Protein AF-A0A814DM89-F1 (afdb_monomer_lite)

InterPro domains:
  IPR007889 DNA binding HTH domain, Psq-type [PF05225] (49-88)
  IPR009057 Homedomain-like superfamily [SSF46689] (45-87)

Structure (mmCIF, N/CA/C/O backbone):
data_AF-A0A814DM89-F1
#
_entry.id   AF-A0A814DM89-F1
#
loop_
_atom_site.group_PDB
_atom_site.id
_atom_site.type_symbol
_atom_site.label_atom_id
_atom_site.label_alt_id
_atom_site.label_comp_id
_atom_site.label_asym_id
_atom_site.label_entity_id
_atom_site.label_seq_id
_atom_site.pdbx_PDB_ins_code
_atom_site.Cartn_x
_atom_site.Cartn_y
_atom_site.Cartn_z
_atom_site.occupancy
_atom_site.B_iso_or_equiv
_atom_site.auth_seq_id
_atom_site.auth_comp_id
_atom_site.auth_asym_id
_atom_site.auth_atom_id
_atom_sit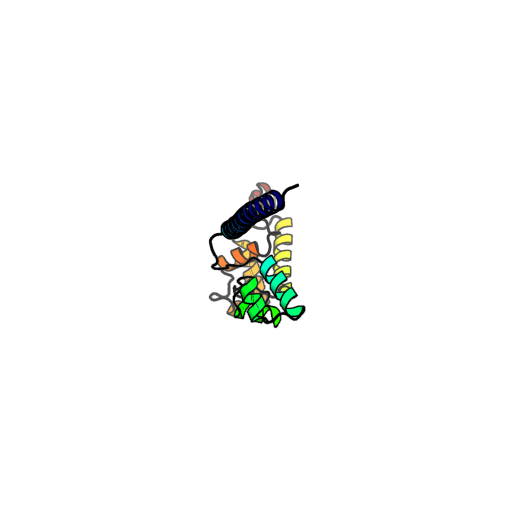e.pdbx_PDB_model_num
ATOM 1 N N . MET A 1 1 ? -19.292 15.366 67.259 1.00 57.03 1 MET A N 1
ATOM 2 C CA . MET A 1 1 ? -19.718 16.147 66.070 1.00 57.03 1 MET A CA 1
ATOM 3 C C . MET A 1 1 ? -21.213 15.943 65.834 1.00 57.03 1 MET A C 1
ATOM 5 O O . MET A 1 1 ? -21.669 14.811 65.929 1.00 57.03 1 MET A O 1
ATOM 9 N N . SER A 1 2 ? -21.979 17.007 65.566 1.00 72.31 2 SER A N 1
ATOM 10 C CA . SER A 1 2 ? -23.440 16.934 65.362 1.00 72.31 2 SER A CA 1
ATOM 11 C C . SER A 1 2 ? -23.810 16.157 64.088 1.00 72.31 2 SER A C 1
ATOM 13 O O . SER A 1 2 ? -23.185 16.354 63.044 1.00 72.31 2 SER A O 1
ATOM 15 N N . LYS A 1 3 ? -24.863 15.323 64.142 1.00 72.38 3 LYS A N 1
ATOM 16 C CA . LYS A 1 3 ? -25.411 14.584 62.979 1.00 72.38 3 LYS A CA 1
ATOM 17 C C . LYS A 1 3 ? -25.727 15.507 61.790 1.00 72.38 3 LYS A C 1
ATOM 19 O O . LYS A 1 3 ? -25.596 15.091 60.640 1.00 72.38 3 LYS A O 1
ATOM 24 N N . ALA A 1 4 ? -26.077 16.768 62.054 1.00 71.00 4 ALA A N 1
ATOM 25 C CA . ALA A 1 4 ? -26.328 17.773 61.023 1.00 71.00 4 ALA A CA 1
ATOM 26 C C . ALA A 1 4 ? -25.062 18.122 60.214 1.00 71.00 4 ALA A C 1
ATOM 28 O O . ALA A 1 4 ? -25.128 18.238 58.994 1.00 71.00 4 ALA A O 1
ATOM 29 N N . TYR A 1 5 ? -23.900 18.205 60.870 1.00 71.88 5 TYR A N 1
ATOM 30 C CA . TYR A 1 5 ? -22.618 18.540 60.237 1.00 71.88 5 TYR A CA 1
ATOM 31 C C . TYR A 1 5 ? -22.088 17.407 59.338 1.00 71.88 5 TYR A C 1
ATOM 33 O O . TYR A 1 5 ? -21.538 17.643 58.265 1.00 71.88 5 TYR A O 1
ATOM 41 N N . ALA A 1 6 ? -22.316 16.150 59.729 1.00 75.25 6 ALA A N 1
ATOM 42 C CA . ALA A 1 6 ? -21.987 14.997 58.888 1.00 75.25 6 ALA A CA 1
ATOM 43 C C . ALA A 1 6 ? -22.855 14.940 57.613 1.00 75.25 6 ALA A C 1
ATOM 45 O O . ALA A 1 6 ? -22.363 14.590 56.539 1.00 75.25 6 ALA A O 1
ATOM 46 N N . ARG A 1 7 ? -24.137 15.325 57.709 1.00 72.56 7 ARG A N 1
ATOM 47 C CA . ARG A 1 7 ? -25.068 15.367 56.569 1.00 72.56 7 ARG A CA 1
ATOM 48 C C . ARG A 1 7 ? -24.687 16.455 55.561 1.00 72.56 7 ARG A C 1
ATOM 50 O O . ARG A 1 7 ? -24.685 16.188 54.363 1.00 72.56 7 ARG A O 1
ATOM 57 N N . THR A 1 8 ? -24.316 17.647 56.028 1.00 74.12 8 THR A N 1
ATOM 58 C CA . THR A 1 8 ? -23.900 18.754 55.148 1.00 74.12 8 THR A CA 1
ATOM 59 C C . THR A 1 8 ? -22.579 18.468 54.434 1.00 74.12 8 THR A C 1
ATOM 61 O O . THR A 1 8 ? -22.450 18.790 53.253 1.00 74.12 8 THR A O 1
ATOM 64 N N . ASN A 1 9 ? -21.626 17.793 55.085 1.00 79.94 9 ASN A N 1
ATOM 65 C CA . ASN A 1 9 ? -20.383 17.365 54.434 1.00 79.94 9 ASN A CA 1
ATOM 66 C C . ASN A 1 9 ? -20.605 16.290 53.361 1.00 79.94 9 ASN A C 1
ATOM 68 O O . ASN A 1 9 ? -20.016 16.401 52.288 1.00 79.94 9 ASN A O 1
ATOM 72 N N . LYS A 1 10 ? -21.501 15.316 53.584 1.00 77.06 10 LYS A N 1
ATOM 73 C CA . LYS A 1 10 ? -21.874 14.334 52.547 1.00 77.06 10 LYS A CA 1
ATOM 74 C C . LYS A 1 10 ? -22.487 14.997 51.310 1.00 77.06 10 LYS A C 1
ATOM 76 O O . LYS A 1 10 ? -22.140 14.635 50.193 1.00 77.06 10 LYS A O 1
ATOM 81 N N . ILE A 1 11 ? -23.347 16.001 51.502 1.00 72.62 11 ILE A N 1
ATOM 82 C CA . ILE A 1 11 ? -23.956 16.760 50.394 1.00 72.62 11 ILE A CA 1
ATOM 83 C C . ILE A 1 11 ? -22.886 17.529 49.602 1.00 72.62 11 ILE A C 1
ATOM 85 O O . ILE A 1 11 ? -22.890 17.504 48.374 1.00 72.62 11 ILE A O 1
ATOM 89 N N . ARG A 1 12 ? -21.925 18.166 50.287 1.00 76.81 12 ARG A N 1
ATOM 90 C CA . ARG A 1 12 ? -20.799 18.861 49.634 1.00 76.81 12 ARG A CA 1
ATOM 91 C C . ARG A 1 12 ? -19.870 17.910 48.877 1.00 76.81 12 ARG A C 1
ATOM 93 O O . ARG A 1 12 ? -19.394 18.270 47.805 1.00 76.81 12 ARG A O 1
ATOM 100 N N . GLN A 1 13 ? -19.605 16.720 49.419 1.00 78.62 13 GLN A N 1
ATOM 101 C CA . GLN A 1 13 ? -18.804 15.690 48.748 1.00 78.62 13 GLN A CA 1
ATOM 102 C C . GLN A 1 13 ? -19.504 15.182 47.484 1.00 78.62 13 GLN A C 1
ATOM 104 O O . GLN A 1 13 ? -18.901 15.219 46.418 1.00 78.62 13 GLN A O 1
ATOM 109 N N . ALA A 1 14 ? -20.795 14.847 47.568 1.00 72.75 14 ALA A N 1
ATOM 110 C CA . ALA A 1 14 ? -21.586 14.428 46.410 1.00 72.75 14 ALA A CA 1
ATOM 111 C C . ALA A 1 14 ? -21.655 15.511 45.313 1.00 72.75 14 ALA A C 1
ATOM 113 O O . ALA A 1 14 ? -21.561 15.196 44.129 1.00 72.75 14 ALA A O 1
ATOM 114 N N . ALA A 1 15 ? -21.754 16.793 45.688 1.00 75.50 15 ALA A N 1
ATOM 115 C CA . ALA A 1 15 ? -21.712 17.905 44.735 1.00 75.50 15 ALA A CA 1
ATOM 116 C C . ALA A 1 15 ? -20.348 18.026 44.026 1.00 75.50 15 ALA A C 1
ATOM 118 O O . ALA A 1 15 ? -20.306 18.202 42.809 1.00 75.50 15 ALA A O 1
ATOM 119 N N . ARG A 1 16 ? -19.233 17.877 44.760 1.00 78.00 16 ARG A N 1
ATOM 120 C CA . ARG A 1 16 ? -17.875 17.863 44.181 1.00 78.00 16 ARG A CA 1
ATOM 121 C C . ARG A 1 16 ? -17.658 16.668 43.255 1.00 78.00 16 ARG A C 1
ATOM 123 O O . ARG A 1 16 ? -17.062 16.821 42.196 1.00 78.00 16 ARG A O 1
ATOM 130 N N . GLU A 1 17 ? -18.152 15.493 43.634 1.00 80.75 17 GLU A N 1
ATOM 131 C CA . GLU A 1 17 ? -18.097 14.292 42.797 1.00 80.75 17 GLU A CA 1
ATOM 132 C C . GLU A 1 17 ? -18.928 14.450 41.521 1.00 80.75 17 GLU A C 1
ATOM 134 O O . GLU A 1 17 ? -18.466 14.071 40.448 1.00 80.75 17 GLU A O 1
ATOM 139 N N . GLY A 1 18 ? -20.114 15.061 41.609 1.00 82.50 18 GLY A N 1
ATOM 140 C CA . GLY A 1 18 ? -20.938 15.387 40.444 1.00 82.50 18 GLY A CA 1
ATOM 141 C C . GLY A 1 18 ? -20.231 16.332 39.471 1.00 82.50 18 GLY A C 1
ATOM 142 O O . GLY A 1 18 ? -20.183 16.053 38.276 1.00 82.50 18 GLY A O 1
ATOM 143 N N . GLN A 1 19 ? -19.612 17.400 39.983 1.00 77.81 19 GLN A N 1
ATOM 144 C CA . GLN A 1 19 ? -18.816 18.334 39.176 1.00 77.81 19 GLN A CA 1
ATOM 145 C C . GLN A 1 19 ? -17.598 17.657 38.538 1.00 77.81 19 GLN A C 1
ATOM 147 O O . GLN A 1 19 ? -17.319 17.879 37.362 1.00 77.81 19 GLN A O 1
ATOM 152 N N . LYS A 1 20 ? -16.897 16.794 39.286 1.00 80.75 20 LYS A N 1
ATOM 153 C CA . LYS A 1 20 ? -15.751 16.037 38.770 1.00 80.75 20 LYS A CA 1
ATOM 154 C C . LYS A 1 20 ? -16.164 15.089 37.641 1.00 80.75 20 LYS A C 1
ATOM 156 O O . LYS A 1 20 ? -15.531 15.097 36.596 1.00 80.75 20 LYS A O 1
ATOM 161 N N . ARG A 1 21 ? -17.265 14.346 37.807 1.00 77.81 21 ARG A N 1
ATOM 162 C CA . ARG A 1 21 ? -17.806 13.458 36.761 1.00 77.81 21 ARG A CA 1
ATOM 163 C C . ARG A 1 21 ? -18.166 14.218 35.486 1.00 77.81 21 ARG A C 1
ATOM 165 O O . ARG A 1 21 ? -17.825 13.764 34.402 1.00 77.81 21 ARG A O 1
ATOM 172 N N . GLN A 1 22 ? -18.812 15.378 35.615 1.00 75.94 22 GLN A N 1
ATOM 173 C CA . GLN A 1 22 ? -19.147 16.227 34.467 1.00 75.94 22 GLN A CA 1
ATOM 174 C C . GLN A 1 22 ? -17.894 16.749 33.748 1.00 75.94 22 GLN A C 1
ATOM 176 O O . GLN A 1 22 ? -17.866 16.789 32.519 1.00 75.94 22 GLN A O 1
ATOM 181 N N . ALA A 1 23 ? -16.852 17.120 34.498 1.00 71.50 23 ALA A N 1
ATOM 182 C CA . ALA A 1 23 ? -15.576 17.542 33.929 1.00 71.50 23 ALA A CA 1
ATOM 183 C C . ALA A 1 23 ? -14.854 16.388 33.211 1.00 71.50 23 ALA A C 1
ATOM 185 O O . ALA A 1 23 ? -14.399 16.568 32.083 1.00 71.50 23 ALA A O 1
ATOM 186 N N . ASP A 1 24 ? -14.806 15.200 33.820 1.00 77.94 24 ASP A N 1
ATOM 187 C CA . ASP A 1 24 ? -14.195 14.003 33.229 1.00 77.94 24 ASP A CA 1
ATOM 188 C C . ASP A 1 24 ? -14.923 13.591 31.934 1.00 77.94 24 ASP A C 1
ATOM 190 O O . ASP A 1 24 ? -14.284 13.316 30.918 1.00 77.94 24 ASP A O 1
ATOM 194 N N . GLU A 1 25 ? -16.259 13.626 31.921 1.00 80.31 25 GLU A N 1
ATOM 195 C CA . GLU A 1 25 ? -17.069 13.341 30.731 1.00 80.31 25 GLU A CA 1
ATOM 196 C C . GLU A 1 25 ? -16.836 14.370 29.610 1.00 80.31 25 GLU A C 1
ATOM 198 O O . GLU A 1 25 ? -16.727 14.010 28.435 1.00 80.31 25 GLU A O 1
ATOM 203 N N . PHE A 1 26 ? -16.708 15.655 29.958 1.00 76.62 26 PHE A N 1
ATOM 204 C CA . PHE A 1 26 ? -16.368 16.708 29.002 1.00 76.62 26 PHE A CA 1
ATOM 205 C C . PHE A 1 26 ? -14.982 16.486 28.385 1.00 76.62 26 PHE A C 1
ATOM 207 O O . PHE A 1 26 ? -14.853 16.554 27.164 1.00 76.62 26 PHE A O 1
ATOM 214 N N . LEU A 1 27 ? -13.972 16.158 29.199 1.00 73.62 27 LEU A N 1
ATOM 215 C CA . LEU A 1 27 ? -12.610 15.870 28.736 1.00 73.62 27 LEU A CA 1
ATOM 216 C C . LEU A 1 27 ? -12.553 14.637 27.826 1.00 73.62 27 LEU A C 1
ATOM 218 O O . LEU A 1 27 ? -11.869 14.655 26.806 1.00 73.62 27 LEU A O 1
ATOM 222 N N . GLN A 1 28 ? -13.305 13.581 28.142 1.00 75.31 28 GLN A N 1
ATOM 223 C CA . GLN A 1 28 ? -13.396 12.399 27.278 1.00 75.31 28 GLN A CA 1
ATOM 224 C C . GLN A 1 28 ? -14.032 12.734 25.923 1.00 75.31 28 GLN A C 1
ATOM 226 O O . GLN A 1 28 ? -13.541 12.302 24.878 1.00 75.31 28 GLN A O 1
ATOM 231 N N . ARG A 1 29 ? -15.097 13.546 25.914 1.00 73.50 29 ARG A N 1
ATOM 232 C CA . ARG A 1 29 ? -15.756 13.993 24.676 1.00 73.50 29 ARG A CA 1
ATOM 233 C C . ARG A 1 29 ? -14.850 14.887 23.830 1.00 73.50 29 ARG A C 1
ATOM 235 O O . ARG A 1 29 ? -14.804 14.712 22.612 1.00 73.50 29 ARG A O 1
ATOM 242 N N . THR A 1 30 ? -14.129 15.830 24.439 1.00 70.69 30 THR A N 1
ATOM 243 C CA . THR A 1 30 ? -13.206 16.719 23.713 1.00 70.69 30 THR A CA 1
ATOM 244 C C . THR A 1 30 ? -11.998 15.961 23.175 1.00 70.69 30 THR A C 1
ATOM 246 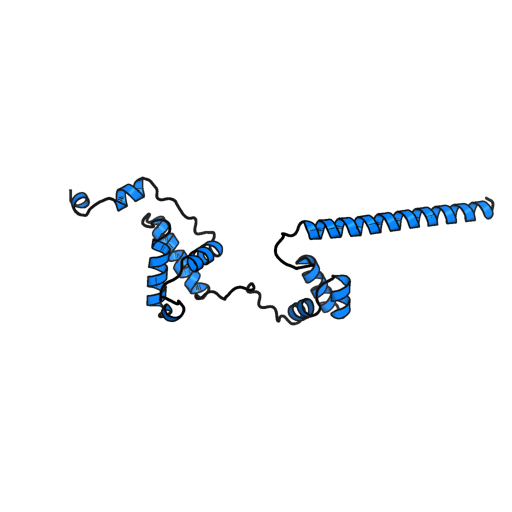O O . THR A 1 30 ? -11.654 16.155 22.009 1.00 70.69 30 THR A O 1
ATOM 249 N N . ALA A 1 31 ? -11.424 15.040 23.954 1.00 73.38 31 ALA A N 1
ATOM 250 C CA . ALA A 1 31 ? -10.335 14.171 23.514 1.00 73.38 31 ALA A CA 1
ATOM 251 C C . ALA A 1 31 ? -10.759 13.273 22.342 1.00 73.38 31 ALA A C 1
ATOM 253 O O . ALA A 1 31 ? -10.047 13.194 21.343 1.00 73.38 31 ALA A O 1
ATOM 254 N N . LYS A 1 32 ? -11.953 12.662 22.400 1.00 65.44 32 LYS A N 1
ATOM 255 C CA . LYS A 1 32 ? -12.494 11.853 21.292 1.00 65.44 32 LYS A CA 1
ATOM 256 C C . LYS A 1 32 ? -12.714 12.692 20.031 1.00 65.44 32 LYS A C 1
ATOM 258 O O . LYS A 1 32 ? -12.365 12.258 18.937 1.00 65.44 32 LYS A O 1
ATOM 263 N N . LYS A 1 33 ? -13.237 13.915 20.177 1.00 62.44 33 LYS A N 1
ATOM 264 C CA . LYS A 1 33 ? -13.439 14.848 19.057 1.00 62.44 33 LYS A CA 1
ATOM 265 C C . LYS A 1 33 ? -12.116 15.292 18.423 1.00 62.44 33 LYS A C 1
ATOM 267 O O . LYS A 1 33 ? -12.035 15.359 17.203 1.00 62.44 33 LYS A O 1
ATOM 272 N N . GLN A 1 34 ? -11.088 15.564 19.228 1.00 62.41 34 GLN A N 1
ATOM 273 C CA . GLN A 1 34 ? -9.743 15.861 18.726 1.00 62.41 34 GLN A CA 1
ATOM 274 C C . GLN A 1 34 ? -9.101 14.647 18.046 1.00 62.41 34 GLN A C 1
ATOM 276 O O . GLN A 1 34 ? -8.524 14.813 16.977 1.00 62.41 34 GLN A O 1
ATOM 281 N N . LYS A 1 35 ? -9.256 13.432 18.603 1.00 64.25 35 LYS A N 1
ATOM 282 C CA . LYS A 1 35 ? -8.784 12.187 17.968 1.00 64.25 35 LYS A CA 1
ATOM 283 C C . LYS A 1 35 ? -9.379 12.056 16.563 1.00 64.25 35 LYS A C 1
ATOM 285 O O . LYS A 1 35 ? -8.625 11.878 15.622 1.00 64.25 35 LYS A O 1
ATOM 290 N N . LEU A 1 36 ? -10.694 12.241 16.410 1.00 60.16 36 LEU A N 1
ATOM 291 C CA . LEU A 1 36 ? -11.386 12.152 15.115 1.00 60.16 36 LEU A CA 1
ATOM 292 C C . LEU A 1 36 ? -10.994 13.261 14.123 1.00 60.16 36 LEU A C 1
ATOM 294 O O . LEU A 1 36 ? -10.887 12.994 12.934 1.00 60.16 36 LEU A O 1
ATOM 298 N N . ALA A 1 37 ? -10.759 14.490 14.588 1.00 59.53 37 ALA A N 1
ATOM 299 C CA . ALA A 1 37 ? -10.395 15.614 13.718 1.00 59.53 37 ALA A CA 1
ATOM 300 C C . ALA A 1 37 ? -8.967 15.523 13.149 1.00 59.53 37 ALA A C 1
ATOM 302 O O . ALA A 1 37 ? -8.681 16.130 12.121 1.00 59.53 37 ALA A O 1
ATOM 303 N N . ASN A 1 38 ? -8.077 14.781 13.815 1.00 58.16 38 ASN A N 1
ATOM 304 C CA . ASN A 1 38 ? -6.682 14.627 13.403 1.00 58.16 38 ASN A CA 1
ATOM 305 C C . ASN A 1 38 ? -6.471 13.516 12.356 1.00 58.16 38 ASN A C 1
ATOM 307 O O . ASN A 1 38 ? -5.378 13.420 11.802 1.00 58.16 38 ASN A O 1
ATOM 311 N N . PHE A 1 39 ? -7.483 12.687 12.069 1.00 55.69 39 PHE A N 1
ATOM 312 C CA . PHE A 1 39 ? -7.428 11.710 10.979 1.00 55.69 39 PHE A CA 1
ATOM 313 C C . PHE A 1 39 ? -7.979 12.339 9.691 1.00 55.69 39 PHE A C 1
ATOM 315 O O . PHE A 1 39 ? -9.073 12.893 9.665 1.00 55.69 39 PHE A O 1
ATOM 322 N N . ASN A 1 40 ? -7.147 12.311 8.649 1.00 44.47 40 ASN A N 1
ATOM 323 C CA . ASN A 1 40 ? -7.250 13.104 7.429 1.00 44.47 40 ASN A CA 1
ATOM 324 C C . ASN A 1 40 ? -8.624 13.112 6.740 1.00 44.47 40 ASN A C 1
ATOM 326 O O . ASN A 1 40 ? -9.283 12.094 6.547 1.00 44.47 40 ASN A O 1
ATOM 330 N N . VAL A 1 41 ? -8.956 14.318 6.278 1.00 46.94 41 VAL A N 1
ATOM 331 C CA . VAL A 1 41 ? -10.025 14.701 5.357 1.00 46.94 41 VAL A CA 1
ATOM 332 C C . VAL A 1 41 ? -9.977 13.828 4.096 1.00 46.94 41 VAL A C 1
ATOM 334 O O . VAL A 1 41 ? -9.146 14.048 3.221 1.00 46.94 41 VAL A O 1
ATOM 337 N N . GLY A 1 42 ? -10.860 12.835 3.999 1.00 45.62 42 GLY A N 1
ATOM 338 C CA . GLY A 1 42 ? -10.992 12.015 2.792 1.00 45.62 42 GLY A CA 1
ATOM 339 C C . GLY A 1 42 ? -12.026 10.906 2.921 1.00 45.62 42 GLY A C 1
ATOM 340 O O . GLY A 1 42 ? -12.913 10.805 2.079 1.00 45.62 42 GLY A O 1
ATOM 341 N N . ASP A 1 43 ? -11.992 10.157 4.021 1.00 52.47 43 ASP A N 1
ATOM 342 C CA . ASP A 1 43 ? -12.842 8.982 4.178 1.00 52.47 43 ASP A CA 1
ATOM 343 C C . ASP A 1 43 ? -13.833 9.165 5.330 1.00 52.47 43 ASP A C 1
ATOM 345 O O . ASP A 1 43 ? -13.488 9.597 6.427 1.00 52.47 43 ASP A O 1
ATOM 349 N N . ASN A 1 44 ? -15.097 8.828 5.078 1.00 58.00 44 ASN A N 1
ATOM 350 C CA . ASN A 1 44 ? -16.206 8.842 6.036 1.00 58.00 44 ASN A CA 1
ATOM 351 C C . ASN A 1 44 ? -16.070 7.707 7.077 1.00 58.00 44 ASN A C 1
ATOM 353 O O . ASN A 1 44 ? -16.998 6.933 7.307 1.00 58.00 44 ASN A O 1
ATOM 357 N N . VAL A 1 45 ? -14.881 7.548 7.655 1.00 62.84 45 VAL A N 1
ATOM 358 C CA . VAL A 1 45 ? -14.530 6.488 8.599 1.00 62.84 45 VAL A CA 1
ATOM 359 C C . VAL A 1 45 ? -14.536 7.095 9.999 1.00 62.84 45 VAL A C 1
ATOM 361 O O . VAL A 1 45 ? -13.703 7.920 10.353 1.00 62.84 45 VAL A O 1
ATOM 364 N N . GLN A 1 46 ? -15.534 6.709 10.796 1.00 72.38 46 GLN A N 1
ATOM 365 C CA . GLN A 1 46 ? -15.809 7.269 12.130 1.00 72.38 46 GLN A CA 1
ATOM 366 C C . GLN A 1 46 ? -15.072 6.538 13.270 1.00 72.38 46 GLN A C 1
ATOM 368 O O . GLN A 1 46 ? -15.389 6.751 14.443 1.00 72.38 46 GLN A O 1
ATOM 373 N N . TYR A 1 47 ? -14.138 5.644 12.941 1.00 79.69 47 TYR A N 1
ATOM 374 C CA . TYR A 1 47 ? -13.446 4.768 13.885 1.00 79.69 47 TYR A CA 1
ATOM 375 C C . TYR A 1 47 ? -11.968 4.627 13.510 1.00 79.69 47 TYR A C 1
ATOM 377 O O . TYR A 1 47 ? -11.604 4.685 12.338 1.00 79.69 47 TYR A O 1
ATOM 385 N N . THR A 1 48 ? -11.099 4.445 14.502 1.00 81.56 48 THR A N 1
ATOM 386 C CA . THR A 1 48 ? -9.668 4.215 14.255 1.00 81.56 48 THR A CA 1
ATOM 387 C C . THR A 1 48 ? -9.357 2.728 14.074 1.00 81.56 48 THR A C 1
ATOM 389 O O . THR A 1 48 ? -10.146 1.868 14.466 1.00 81.56 48 THR A O 1
ATOM 392 N N . ALA A 1 49 ? -8.194 2.407 13.4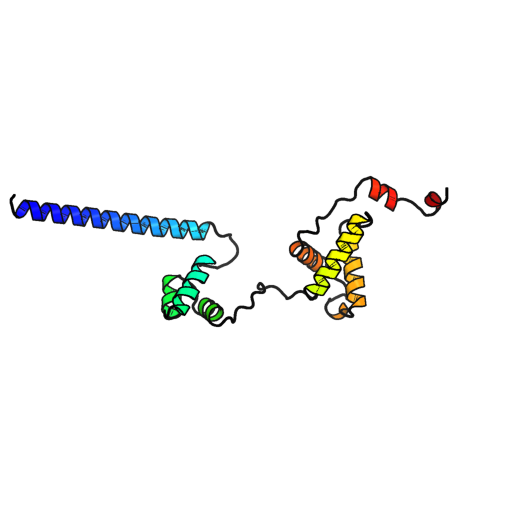94 1.00 82.38 49 ALA A N 1
ATOM 393 C CA . ALA A 1 49 ? -7.734 1.019 13.374 1.00 82.38 49 ALA A CA 1
ATOM 394 C C . ALA A 1 49 ? -7.622 0.329 14.749 1.00 82.38 49 ALA A C 1
ATOM 396 O O . ALA A 1 49 ? -7.977 -0.838 14.886 1.00 82.38 49 ALA A O 1
ATOM 397 N N . GLU A 1 50 ? -7.210 1.080 15.776 1.00 85.25 50 GLU A N 1
ATOM 398 C CA . GLU A 1 50 ? -7.171 0.615 17.167 1.00 85.25 50 GLU A CA 1
ATOM 399 C C . GLU A 1 50 ? -8.570 0.282 17.700 1.00 85.25 50 GLU A C 1
ATOM 401 O O . GLU A 1 50 ? -8.759 -0.753 18.337 1.00 85.25 50 GLU A O 1
ATOM 406 N N . ASP A 1 51 ? -9.560 1.145 17.435 1.00 86.12 51 ASP A N 1
ATOM 407 C CA . ASP A 1 51 ? -10.946 0.923 17.871 1.00 86.12 51 ASP A CA 1
ATOM 408 C C . ASP A 1 51 ? -11.507 -0.351 17.222 1.00 86.12 51 ASP A C 1
ATOM 410 O O . ASP A 1 51 ? -12.166 -1.152 17.882 1.00 86.12 51 ASP A O 1
ATOM 414 N N . LEU A 1 52 ? -11.181 -0.580 15.947 1.00 87.56 52 LEU A N 1
ATOM 415 C CA . LEU A 1 52 ? -11.565 -1.784 15.219 1.00 87.56 52 LEU A CA 1
ATOM 416 C C . LEU A 1 52 ? -10.900 -3.048 15.774 1.00 87.56 52 LEU A C 1
ATOM 418 O O . LEU A 1 52 ? -11.580 -4.051 15.991 1.00 87.56 52 LEU A O 1
ATOM 422 N N . GLU A 1 53 ? -9.601 -3.009 16.060 1.00 89.31 53 GLU A N 1
ATOM 423 C CA . GLU A 1 53 ? -8.895 -4.143 16.661 1.00 89.31 53 GLU A CA 1
ATOM 424 C C . GLU A 1 53 ? -9.456 -4.487 18.051 1.00 89.31 53 GLU A C 1
ATOM 426 O O . GLU A 1 53 ? -9.668 -5.660 18.376 1.00 89.31 53 GLU A O 1
ATOM 431 N N . ASN A 1 54 ? -9.756 -3.467 18.858 1.00 90.38 54 ASN A N 1
ATOM 432 C CA . ASN A 1 54 ? -10.359 -3.632 20.177 1.00 90.38 54 ASN A CA 1
ATOM 433 C C . ASN A 1 54 ? -11.771 -4.225 20.088 1.00 90.38 54 ASN A C 1
ATOM 435 O O . ASN A 1 54 ? -12.073 -5.172 20.819 1.00 90.38 54 ASN A O 1
ATOM 439 N N . ALA A 1 55 ? -12.600 -3.744 19.159 1.00 91.12 55 ALA A N 1
ATOM 440 C CA . ALA A 1 55 ? -13.944 -4.270 18.935 1.00 91.12 55 ALA A CA 1
ATOM 441 C C . ALA A 1 55 ? -13.918 -5.741 18.487 1.00 91.12 55 ALA A C 1
ATOM 443 O O . ALA A 1 55 ? -14.685 -6.564 18.990 1.00 91.12 55 ALA A O 1
ATOM 444 N N . VAL A 1 56 ? -12.999 -6.114 17.588 1.00 91.50 56 VAL A N 1
ATOM 445 C CA . VAL A 1 56 ? -12.824 -7.510 17.149 1.00 91.50 56 VAL A CA 1
ATOM 446 C C . VAL A 1 56 ? -12.382 -8.398 18.315 1.00 91.50 56 VAL A C 1
ATOM 448 O O . VAL A 1 56 ? -12.934 -9.485 18.499 1.00 91.50 56 VAL A O 1
ATOM 451 N N . LYS A 1 57 ? -11.432 -7.943 19.144 1.00 93.00 57 LYS A N 1
ATOM 452 C CA . LYS A 1 57 ? -11.011 -8.666 20.359 1.00 93.00 57 LYS A CA 1
ATOM 453 C C . LYS A 1 57 ? -12.171 -8.845 21.336 1.00 93.00 57 LYS A C 1
ATOM 455 O O . LYS A 1 57 ? -12.348 -9.935 21.873 1.00 93.00 57 LYS A O 1
ATOM 460 N N . ALA A 1 58 ? -12.980 -7.810 21.541 1.00 91.81 58 ALA A N 1
ATOM 461 C CA . ALA A 1 58 ? -14.145 -7.854 22.417 1.00 91.81 58 ALA A CA 1
ATOM 462 C C . ALA A 1 58 ? -15.158 -8.918 21.963 1.00 91.81 58 ALA A C 1
ATOM 464 O O . ALA A 1 58 ? -15.595 -9.735 22.775 1.00 91.81 58 ALA A O 1
ATOM 465 N N . VAL A 1 59 ? -15.465 -8.971 20.663 1.00 92.94 59 VAL A N 1
ATOM 466 C CA . VAL A 1 59 ? -16.346 -10.001 20.088 1.00 92.94 59 VAL A CA 1
ATOM 467 C C . VAL A 1 59 ? -15.749 -11.400 20.245 1.00 92.94 59 VAL A C 1
ATOM 469 O O . VAL A 1 59 ? -16.448 -12.317 20.670 1.00 92.94 59 VAL A O 1
ATOM 472 N N . LYS A 1 60 ? -14.446 -11.569 19.979 1.00 89.50 60 LYS A N 1
ATOM 473 C CA . LYS A 1 60 ? -13.747 -12.853 20.182 1.00 89.50 60 LYS A CA 1
ATOM 474 C C . LYS A 1 60 ? -13.765 -13.310 21.648 1.00 89.50 60 LYS A C 1
ATOM 476 O O . LYS A 1 60 ? -13.814 -14.508 21.906 1.00 89.50 60 LYS A O 1
ATOM 481 N N . ASN A 1 61 ? -13.801 -12.373 22.594 1.00 91.25 61 ASN A N 1
ATOM 482 C CA . ASN A 1 61 ? -13.933 -12.640 24.030 1.00 91.25 61 ASN A CA 1
ATOM 483 C C . ASN A 1 61 ? -15.382 -12.923 24.483 1.00 91.25 61 ASN A C 1
ATOM 485 O O . ASN A 1 61 ? -15.608 -13.145 25.672 1.00 91.25 61 ASN A O 1
ATOM 489 N N . GLY A 1 62 ? -16.356 -12.928 23.566 1.00 89.44 62 GLY A N 1
ATOM 490 C CA . GLY A 1 62 ? -17.743 -13.325 23.830 1.00 89.44 62 GLY A CA 1
ATOM 491 C C . GLY A 1 62 ? -18.771 -12.190 23.846 1.00 89.44 62 GLY A C 1
ATOM 492 O O . GLY A 1 62 ? -19.938 -12.456 24.129 1.00 89.44 62 GLY A O 1
ATOM 493 N N . LEU A 1 63 ? -18.389 -10.943 23.538 1.00 91.44 63 LEU A N 1
ATOM 494 C CA . LEU A 1 63 ? -19.366 -9.862 23.345 1.00 91.44 63 LEU A CA 1
ATOM 495 C C . LEU A 1 63 ? -20.157 -10.047 22.048 1.00 91.44 63 LEU A C 1
ATOM 497 O O . LEU A 1 63 ? -19.643 -10.496 21.023 1.00 91.44 63 LEU A O 1
ATOM 501 N N . LEU A 1 64 ? -21.423 -9.634 22.070 1.00 91.56 64 LEU A N 1
ATOM 502 C CA . LEU A 1 64 ? -22.251 -9.626 20.871 1.00 91.56 64 LEU A CA 1
ATOM 503 C C . LEU A 1 64 ? -21.738 -8.562 19.891 1.00 91.56 64 LEU A C 1
ATOM 505 O O . LEU A 1 64 ? -21.498 -7.418 20.272 1.00 91.56 64 LEU A O 1
ATOM 509 N N . ILE A 1 65 ? -21.681 -8.895 18.597 1.00 90.44 65 ILE A N 1
ATOM 510 C CA . ILE A 1 65 ? -21.248 -7.967 17.529 1.00 90.44 65 ILE A CA 1
ATOM 511 C C . ILE A 1 65 ? -22.043 -6.649 17.570 1.00 90.44 65 ILE A C 1
ATOM 513 O O . ILE A 1 65 ? -21.489 -5.572 17.371 1.00 90.44 65 ILE A O 1
ATOM 517 N N . ARG A 1 66 ? -23.349 -6.704 17.876 1.00 90.62 66 ARG A N 1
ATOM 518 C CA . ARG A 1 66 ? -24.190 -5.498 18.005 1.00 90.62 66 ARG A CA 1
ATOM 519 C C . ARG A 1 66 ? -23.807 -4.618 19.194 1.00 90.62 66 ARG A C 1
ATOM 521 O O . ARG A 1 66 ? -23.993 -3.407 19.116 1.00 90.62 66 ARG A O 1
ATOM 528 N N . GLU A 1 67 ? -23.341 -5.209 20.288 1.00 90.50 67 GLU A N 1
ATOM 529 C CA . GLU A 1 67 ? -22.918 -4.460 21.472 1.00 90.50 67 GLU A CA 1
ATOM 530 C C . GLU A 1 67 ? -21.564 -3.802 21.225 1.00 90.50 67 GLU A C 1
ATOM 532 O O . GLU A 1 67 ? -21.453 -2.593 21.412 1.00 90.50 67 GLU A O 1
ATOM 537 N N . ALA A 1 68 ? -20.604 -4.551 20.676 1.00 90.75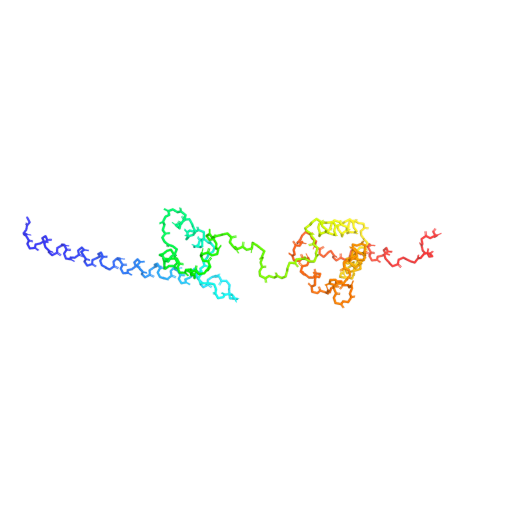 68 ALA A N 1
ATOM 538 C CA . ALA A 1 68 ? -19.293 -4.035 20.278 1.00 90.75 68 ALA A CA 1
ATOM 539 C C . ALA A 1 68 ? -19.394 -2.913 19.219 1.00 90.75 68 ALA A C 1
ATOM 541 O O . ALA A 1 68 ? -18.766 -1.864 19.324 1.00 90.75 68 ALA A O 1
ATOM 542 N N . SER A 1 69 ? -20.282 -3.070 18.233 1.00 89.19 69 SER A N 1
ATOM 543 C CA . SER A 1 69 ? -20.577 -2.030 17.235 1.00 89.19 69 SER A CA 1
ATOM 544 C C . SER A 1 69 ? -21.054 -0.716 17.874 1.00 89.19 69 SER A C 1
ATOM 546 O O . SER A 1 69 ? -20.664 0.367 17.436 1.00 89.19 69 SER A O 1
ATOM 548 N N . ARG A 1 70 ? -21.868 -0.791 18.937 1.00 86.38 70 ARG A N 1
ATOM 549 C CA . ARG A 1 70 ? -22.377 0.389 19.653 1.00 86.38 70 ARG A CA 1
ATOM 550 C C . ARG A 1 70 ? -21.343 1.009 20.586 1.00 86.38 70 ARG A C 1
ATOM 552 O O . ARG A 1 70 ? -21.313 2.234 20.678 1.00 86.38 70 ARG A O 1
ATOM 559 N N . SER A 1 71 ? -20.538 0.204 21.283 1.00 85.44 71 SER A N 1
ATOM 560 C CA . SER A 1 71 ? -19.504 0.716 22.194 1.00 85.44 71 SER A CA 1
ATOM 561 C C . SER A 1 71 ? -18.426 1.478 21.437 1.00 85.44 71 SER A C 1
ATOM 563 O O . SER A 1 71 ? -18.077 2.596 21.821 1.00 85.44 71 SER A O 1
ATOM 565 N N . ASP A 1 72 ? -17.974 0.908 20.321 1.00 84.12 72 ASP A N 1
ATOM 566 C CA . ASP A 1 72 ? -16.820 1.412 19.577 1.00 84.12 72 ASP A CA 1
ATOM 567 C C . ASP A 1 72 ? -17.221 2.278 18.371 1.00 84.12 72 ASP A C 1
ATOM 569 O O . ASP A 1 72 ? -16.366 2.838 17.691 1.00 84.12 72 ASP A O 1
ATOM 573 N N . ASN A 1 73 ? -18.530 2.471 18.145 1.00 84.25 73 ASN A N 1
ATOM 574 C CA . ASN A 1 73 ? -19.097 3.266 17.048 1.00 84.25 73 ASN A CA 1
ATOM 575 C C . ASN A 1 73 ? -18.627 2.798 15.656 1.00 84.25 73 ASN A C 1
ATOM 577 O O . ASN A 1 73 ? -18.329 3.598 14.768 1.00 84.25 73 ASN A O 1
ATOM 581 N N . ILE A 1 74 ? -18.570 1.480 15.474 1.00 87.06 74 ILE A N 1
ATOM 582 C CA . ILE A 1 74 ? -18.166 0.830 14.225 1.00 87.06 74 ILE A CA 1
ATOM 583 C C . ILE A 1 74 ? -19.420 0.280 13.553 1.00 87.06 74 ILE A C 1
ATOM 585 O O . ILE A 1 74 ? -20.214 -0.382 14.229 1.00 87.06 74 ILE A O 1
ATOM 589 N N . PRO A 1 75 ? -19.639 0.507 12.246 1.00 89.06 75 PRO A N 1
ATOM 590 C CA . PRO A 1 75 ? -20.762 -0.088 11.538 1.00 89.06 75 PRO A CA 1
ATOM 591 C C . PRO A 1 75 ? -20.800 -1.605 11.722 1.00 89.06 75 PRO A C 1
ATOM 593 O O . PRO A 1 75 ? -19.780 -2.290 11.641 1.00 89.06 75 PRO A O 1
ATOM 596 N N . TYR A 1 76 ? -21.999 -2.135 11.953 1.00 88.75 76 TYR A N 1
ATOM 597 C CA . TYR A 1 76 ? -22.192 -3.562 12.201 1.00 88.75 76 TYR A CA 1
ATOM 598 C C . TYR A 1 76 ? -21.628 -4.436 11.074 1.00 88.75 76 TYR A C 1
ATOM 600 O O . TYR A 1 76 ? -20.980 -5.436 11.361 1.00 88.75 76 TYR A O 1
ATOM 608 N N . SER A 1 77 ? -21.854 -4.049 9.812 1.00 86.12 77 SER A N 1
ATOM 609 C CA . SER A 1 77 ? -21.351 -4.769 8.636 1.00 86.12 77 SER A CA 1
ATOM 610 C C . SER A 1 77 ? -19.830 -4.853 8.644 1.00 86.12 77 SER A C 1
ATOM 612 O O . SER A 1 77 ? -19.290 -5.945 8.578 1.00 86.12 77 SER A O 1
ATOM 614 N N . THR A 1 78 ? -19.153 -3.723 8.856 1.00 87.00 78 THR A N 1
ATOM 615 C CA . THR A 1 78 ? -17.694 -3.654 8.956 1.00 87.00 78 THR A CA 1
ATOM 616 C C . THR A 1 78 ? -17.168 -4.579 10.048 1.00 87.00 78 THR A C 1
ATOM 618 O O . THR A 1 78 ? -16.301 -5.408 9.792 1.00 87.00 78 THR A O 1
ATOM 621 N N . LEU A 1 79 ? -17.706 -4.482 11.268 1.00 90.06 79 LEU A N 1
ATOM 622 C CA . LEU A 1 79 ? -17.254 -5.336 12.366 1.00 90.06 79 LEU A CA 1
ATOM 623 C C . LEU A 1 79 ? -17.516 -6.819 12.068 1.00 90.06 79 LEU A C 1
ATOM 625 O O . LEU A 1 79 ? -16.664 -7.659 12.340 1.00 90.06 79 LEU A O 1
ATOM 629 N N . ASN A 1 80 ? -18.668 -7.142 11.482 1.00 90.81 80 ASN A N 1
ATOM 630 C CA . ASN A 1 80 ? -19.013 -8.499 11.076 1.00 90.81 80 ASN A CA 1
ATOM 631 C C . ASN A 1 80 ? -18.062 -9.042 9.999 1.00 90.81 80 ASN A C 1
ATOM 633 O O . ASN A 1 80 ? -17.657 -10.198 10.082 1.00 90.81 80 ASN A O 1
ATOM 637 N N . ASP A 1 81 ? -17.676 -8.227 9.021 1.00 87.81 81 ASP A N 1
ATOM 638 C CA . ASP A 1 81 ? -16.741 -8.629 7.970 1.00 87.81 81 ASP A CA 1
ATOM 639 C C . ASP A 1 81 ? -15.355 -8.918 8.556 1.00 87.81 81 ASP A C 1
ATOM 641 O O . ASP A 1 81 ? -14.760 -9.947 8.245 1.00 87.81 81 ASP A O 1
ATOM 645 N N . HIS A 1 82 ? -14.876 -8.074 9.476 1.00 87.94 82 HIS A N 1
ATOM 646 C CA . HIS A 1 82 ? -13.604 -8.286 10.177 1.00 87.94 82 HIS A CA 1
ATOM 647 C C . HIS A 1 82 ? -13.624 -9.489 11.132 1.00 87.94 82 HIS A C 1
ATOM 649 O O . HIS A 1 82 ? -12.612 -10.171 11.273 1.00 87.94 82 HIS A O 1
ATOM 655 N N . VAL A 1 83 ? -14.754 -9.767 11.787 1.00 89.06 83 VAL A N 1
ATOM 656 C CA . VAL A 1 83 ? -14.910 -10.934 12.674 1.00 89.06 83 VAL A CA 1
ATOM 657 C C . VAL A 1 83 ? -14.952 -12.238 11.878 1.00 89.06 83 VAL A C 1
ATOM 659 O O . VAL A 1 83 ? -14.372 -13.225 12.321 1.00 89.06 83 VAL A O 1
ATOM 662 N N . ASN A 1 84 ? -15.604 -12.238 10.713 1.00 86.81 84 ASN A N 1
ATOM 663 C CA . ASN A 1 84 ? -15.713 -13.410 9.839 1.00 86.81 84 ASN A CA 1
ATOM 664 C C . ASN A 1 84 ? -14.549 -13.539 8.842 1.00 86.81 84 ASN A C 1
ATOM 666 O O . ASN A 1 84 ? -14.621 -14.378 7.952 1.00 86.81 84 ASN A O 1
ATOM 670 N N . GLU A 1 85 ? -13.512 -12.703 8.958 1.00 80.44 85 GLU A N 1
ATOM 671 C CA . GLU A 1 85 ? -12.343 -12.694 8.062 1.00 80.44 85 GLU A CA 1
ATOM 672 C C . GLU A 1 85 ? -12.700 -12.475 6.574 1.00 80.44 85 GLU A C 1
ATOM 674 O O . GLU A 1 85 ? -11.909 -12.757 5.680 1.00 80.44 85 GLU A O 1
ATOM 679 N N . ASN A 1 86 ? -13.867 -11.882 6.298 1.00 75.25 86 ASN A N 1
ATOM 680 C CA . ASN A 1 86 ? -14.333 -11.543 4.947 1.00 75.25 86 ASN A CA 1
ATOM 681 C C . ASN A 1 86 ? -13.659 -10.285 4.378 1.00 75.25 86 ASN A C 1
ATOM 683 O O . ASN A 1 86 ? -13.998 -9.826 3.287 1.00 75.25 86 ASN A O 1
ATOM 687 N N . VAL A 1 87 ? -12.727 -9.694 5.121 1.00 69.38 87 VAL A N 1
ATOM 688 C CA . VAL A 1 87 ? -11.992 -8.518 4.675 1.00 69.38 87 VAL A CA 1
ATOM 689 C C . VAL A 1 87 ? -10.835 -8.986 3.818 1.00 69.38 87 VAL A C 1
ATOM 691 O O . VAL A 1 87 ? -9.830 -9.487 4.317 1.00 69.38 87 VAL A O 1
ATOM 694 N N . THR A 1 88 ? -10.961 -8.787 2.510 1.00 59.66 88 THR A N 1
ATOM 695 C CA . THR A 1 88 ? -9.805 -8.850 1.625 1.00 59.66 88 THR A CA 1
ATOM 696 C C . THR A 1 88 ? -8.861 -7.727 2.044 1.00 59.66 88 THR A C 1
ATOM 698 O O . THR A 1 88 ? -9.177 -6.553 1.884 1.00 59.66 88 THR A O 1
ATOM 701 N N . SER A 1 89 ? -7.711 -8.084 2.612 1.00 56.50 89 SER A N 1
ATOM 702 C CA . SER A 1 89 ? -6.651 -7.176 3.079 1.00 56.50 89 SER A CA 1
ATOM 703 C C . SER A 1 89 ? -6.026 -6.313 1.974 1.00 56.50 89 SER A C 1
ATOM 705 O O . SER A 1 89 ? -5.187 -5.457 2.244 1.00 56.50 89 SER A O 1
ATOM 707 N N . PHE A 1 90 ? -6.443 -6.513 0.728 1.00 51.88 90 PHE A N 1
ATOM 708 C CA . PHE A 1 90 ? -6.069 -5.689 -0.403 1.00 51.88 90 PHE A CA 1
ATOM 709 C C . PHE A 1 90 ? -6.963 -4.450 -0.404 1.00 51.88 90 PHE A C 1
ATOM 711 O O . PHE A 1 90 ? -8.187 -4.572 -0.414 1.00 51.88 90 PHE A O 1
ATOM 718 N N . GLY A 1 91 ? -6.353 -3.261 -0.341 1.00 58.09 91 GLY A N 1
ATOM 719 C CA . GLY A 1 91 ? -7.072 -1.984 -0.370 1.00 58.09 91 GLY A CA 1
ATOM 720 C C . GLY A 1 91 ? -8.113 -1.929 -1.495 1.00 58.09 91 GLY A C 1
ATOM 721 O O . GLY A 1 91 ? -8.016 -2.675 -2.464 1.00 58.09 91 GLY A O 1
ATOM 722 N N . SER A 1 92 ? -9.099 -1.030 -1.398 1.00 56.47 92 SER A N 1
ATOM 723 C CA . SER A 1 92 ? -10.270 -0.975 -2.303 1.00 56.47 92 SER A CA 1
ATOM 724 C C . SER A 1 92 ? -9.965 -0.692 -3.789 1.00 56.47 92 SER A C 1
ATOM 726 O O . SER A 1 92 ? -10.877 -0.474 -4.588 1.00 56.47 92 SER A O 1
ATOM 728 N N . GLY A 1 93 ? -8.688 -0.686 -4.171 1.00 61.66 93 GLY A N 1
ATOM 729 C CA . GLY A 1 93 ? -8.217 -0.553 -5.536 1.00 61.66 93 GLY A CA 1
ATOM 730 C C . GLY A 1 93 ? -8.258 -1.866 -6.316 1.00 61.66 93 GLY A C 1
ATOM 731 O O . GLY A 1 93 ? -8.456 -2.960 -5.790 1.00 61.66 93 GLY A O 1
ATOM 732 N N . ARG A 1 94 ? -8.050 -1.743 -7.627 1.00 63.75 94 ARG A N 1
ATOM 733 C CA . ARG A 1 94 ? -7.885 -2.902 -8.503 1.00 63.75 94 ARG A CA 1
ATOM 734 C C . ARG A 1 94 ? -6.624 -3.667 -8.105 1.00 63.75 94 ARG A C 1
ATOM 736 O O . ARG A 1 94 ? -5.585 -3.064 -7.853 1.00 63.75 94 ARG A O 1
ATOM 743 N N . ILE A 1 95 ? -6.733 -4.991 -8.096 1.00 66.00 95 ILE A N 1
ATOM 744 C CA . ILE A 1 95 ? -5.597 -5.897 -7.923 1.00 66.00 95 ILE A CA 1
ATOM 745 C C . ILE A 1 95 ? -4.574 -5.607 -9.033 1.00 66.00 95 ILE A C 1
ATOM 747 O O . ILE A 1 95 ? -4.959 -5.311 -10.170 1.00 66.00 95 ILE A O 1
ATOM 751 N N . SER A 1 96 ? -3.281 -5.659 -8.695 1.00 71.50 96 SER A N 1
ATOM 752 C CA . SER A 1 96 ? -2.199 -5.517 -9.673 1.00 71.50 96 SER A CA 1
ATOM 753 C C . SER A 1 96 ? -2.381 -6.502 -10.827 1.00 71.50 96 SER A C 1
ATOM 755 O O . SER A 1 96 ? -2.754 -7.654 -10.620 1.00 71.50 96 SER A O 1
ATOM 757 N N . ILE A 1 97 ? -2.086 -6.054 -12.047 1.00 79.06 97 ILE A N 1
ATOM 758 C CA . ILE A 1 97 ? -2.072 -6.908 -13.246 1.00 79.06 97 ILE A CA 1
ATOM 759 C C . ILE A 1 97 ? -0.983 -7.992 -13.131 1.00 79.06 97 ILE A C 1
ATOM 761 O O . ILE A 1 97 ? -1.115 -9.091 -13.678 1.00 79.06 97 ILE A O 1
ATOM 765 N N . PHE A 1 98 ? 0.085 -7.688 -12.394 1.00 80.81 98 PHE A N 1
ATOM 766 C CA . PHE A 1 98 ? 1.187 -8.601 -12.138 1.00 80.81 98 PHE A CA 1
ATOM 767 C C . PHE A 1 98 ? 1.027 -9.288 -10.787 1.00 80.81 98 PHE A C 1
ATOM 769 O O . PHE A 1 98 ? 0.533 -8.696 -9.827 1.00 80.81 98 PHE A O 1
ATOM 776 N N . SER A 1 99 ? 1.474 -10.540 -10.706 1.00 84.25 99 SER A N 1
ATOM 777 C CA . SER A 1 99 ? 1.684 -11.179 -9.406 1.00 84.25 99 SER A CA 1
ATOM 778 C C . SER A 1 99 ? 2.820 -10.481 -8.657 1.00 84.25 99 SER A C 1
ATOM 780 O O . SER A 1 99 ? 3.677 -9.850 -9.270 1.00 84.25 99 SER A O 1
ATOM 782 N N . GLU A 1 100 ? 2.869 -10.631 -7.336 1.00 82.69 100 GLU A N 1
ATOM 783 C CA . GLU A 1 100 ? 3.932 -10.045 -6.508 1.00 82.69 100 GLU A CA 1
ATOM 784 C C . GLU A 1 100 ? 5.340 -10.436 -6.996 1.00 82.69 100 GLU A C 1
ATOM 786 O O . GLU A 1 100 ? 6.237 -9.600 -7.063 1.00 82.69 100 GLU A O 1
ATOM 791 N N . ILE A 1 101 ? 5.506 -11.688 -7.439 1.00 85.69 101 ILE A N 1
ATOM 792 C CA . ILE A 1 101 ? 6.770 -12.219 -7.967 1.00 85.69 101 ILE A CA 1
ATOM 793 C C . ILE A 1 101 ? 7.141 -11.548 -9.295 1.00 85.69 101 ILE A C 1
ATOM 795 O O . ILE A 1 101 ? 8.287 -11.151 -9.500 1.00 85.69 101 ILE A O 1
ATOM 799 N N . GLU A 1 102 ? 6.182 -11.421 -10.212 1.00 86.00 102 GLU A N 1
ATOM 800 C CA . GLU A 1 102 ? 6.390 -10.740 -11.496 1.00 86.00 102 GLU A CA 1
ATOM 801 C C . GLU A 1 102 ? 6.723 -9.260 -11.289 1.00 86.00 102 GLU A C 1
ATOM 803 O O . GLU A 1 102 ? 7.612 -8.716 -11.941 1.00 86.00 102 GLU A O 1
ATOM 808 N N . GLU A 1 103 ? 6.038 -8.621 -10.345 1.00 87.00 103 GLU A N 1
ATOM 809 C CA . GLU A 1 103 ? 6.240 -7.217 -10.019 1.00 87.00 103 GLU A CA 1
ATOM 810 C C . GLU A 1 103 ? 7.627 -6.979 -9.392 1.00 87.00 103 GLU A C 1
ATOM 812 O O . GLU A 1 103 ? 8.314 -6.029 -9.771 1.00 87.00 103 GLU A O 1
ATOM 817 N N . MET A 1 104 ? 8.100 -7.891 -8.532 1.00 85.38 104 MET A N 1
ATOM 818 C CA . MET A 1 104 ? 9.477 -7.889 -8.015 1.00 85.38 104 MET A CA 1
ATOM 819 C C . MET A 1 104 ? 10.523 -8.110 -9.109 1.00 85.38 104 MET A C 1
ATOM 821 O O . MET A 1 104 ? 11.562 -7.452 -9.101 1.00 85.38 104 MET A O 1
ATOM 825 N N . ASN A 1 105 ? 10.279 -9.016 -10.057 1.00 87.38 105 ASN A N 1
ATOM 826 C CA . ASN A 1 105 ? 11.207 -9.252 -11.166 1.00 87.38 105 ASN A CA 1
ATOM 827 C C . ASN A 1 105 ? 11.356 -8.006 -12.042 1.00 87.38 105 ASN A C 1
ATOM 829 O O . ASN A 1 105 ? 12.475 -7.636 -12.398 1.00 87.38 105 ASN A O 1
ATOM 833 N N . LEU A 1 106 ? 10.241 -7.333 -12.333 1.00 85.44 106 LEU A N 1
ATOM 834 C CA . LEU A 1 106 ? 10.247 -6.072 -13.064 1.00 85.44 106 LEU A CA 1
ATOM 835 C C . LEU A 1 106 ? 10.993 -4.979 -12.284 1.00 85.44 106 LEU A C 1
ATOM 837 O O . LEU A 1 106 ? 11.835 -4.292 -12.855 1.00 85.44 106 LEU A O 1
ATOM 841 N N . MET A 1 107 ? 10.750 -4.859 -10.975 1.00 86.44 107 MET A N 1
ATOM 842 C CA . MET A 1 107 ? 11.481 -3.930 -10.103 1.00 86.44 107 MET A CA 1
ATOM 843 C C . MET A 1 107 ? 12.996 -4.194 -10.130 1.00 86.44 107 MET A C 1
ATOM 845 O O . MET A 1 107 ? 13.778 -3.262 -10.301 1.00 86.44 107 MET A O 1
ATOM 849 N N . ASN A 1 108 ? 13.420 -5.453 -10.005 1.00 85.50 108 ASN A N 1
ATOM 850 C CA . ASN A 1 108 ? 14.836 -5.826 -10.033 1.00 85.50 108 ASN A CA 1
ATOM 851 C C . ASN A 1 108 ? 15.488 -5.503 -11.381 1.00 85.50 108 ASN A C 1
ATOM 853 O O . ASN A 1 108 ? 16.614 -5.013 -11.410 1.00 85.50 108 ASN A O 1
ATOM 857 N N . ALA A 1 109 ? 14.782 -5.730 -12.491 1.00 83.44 109 ALA A N 1
ATOM 858 C CA . ALA A 1 109 ? 15.271 -5.362 -13.816 1.00 83.44 109 ALA A CA 1
ATOM 859 C C . ALA A 1 109 ? 15.494 -3.844 -13.935 1.00 83.44 109 ALA A C 1
ATOM 861 O O . ALA A 1 109 ? 16.532 -3.418 -14.439 1.00 83.44 109 ALA A O 1
ATOM 862 N N . VAL A 1 110 ? 14.572 -3.031 -13.404 1.00 79.88 110 VAL A N 1
ATOM 863 C CA . VAL A 1 110 ? 14.738 -1.569 -13.347 1.00 79.88 110 VAL A CA 1
ATOM 864 C C . VAL A 1 110 ? 15.951 -1.184 -12.494 1.00 79.88 110 VAL A C 1
ATOM 866 O O . VAL A 1 110 ? 16.733 -0.338 -12.911 1.00 79.88 110 VAL A O 1
ATOM 869 N N . LEU A 1 111 ? 16.160 -1.809 -11.333 1.00 80.62 111 LEU A N 1
ATOM 870 C CA . LEU A 1 111 ? 17.319 -1.512 -10.479 1.00 80.62 111 LEU A CA 1
ATOM 871 C C . LEU A 1 111 ? 18.654 -1.834 -11.165 1.00 80.62 111 LEU A C 1
ATOM 873 O O . LEU A 1 111 ? 19.568 -1.015 -11.131 1.00 80.62 111 LEU A O 1
ATOM 877 N N . VAL A 1 112 ? 18.754 -2.983 -11.840 1.00 81.62 112 VAL A N 1
ATOM 878 C CA . VAL A 1 112 ? 19.970 -3.376 -12.577 1.00 81.62 112 VAL A CA 1
ATOM 879 C C . VAL A 1 112 ? 20.298 -2.366 -13.673 1.00 81.62 112 VAL A C 1
ATOM 881 O O . VAL A 1 112 ? 21.435 -1.910 -13.779 1.00 81.62 112 VAL A O 1
ATOM 884 N N . LEU A 1 113 ? 19.295 -1.962 -14.451 1.00 75.38 113 LEU A N 1
ATOM 885 C CA . LEU A 1 113 ? 19.462 -0.932 -15.475 1.00 75.38 113 LEU A CA 1
ATOM 886 C C . LEU A 1 113 ? 19.863 0.422 -14.856 1.00 75.38 113 LEU A C 1
ATOM 888 O O . LEU A 1 113 ? 20.593 1.204 -15.470 1.00 75.38 113 LEU A O 1
ATOM 892 N N . GLN A 1 114 ? 19.423 0.699 -13.623 1.00 73.44 114 GLN A N 1
ATOM 893 C CA . GLN A 1 114 ? 19.712 1.951 -12.914 1.00 73.44 114 GLN A CA 1
ATOM 894 C C . GLN A 1 114 ? 21.148 1.996 -12.419 1.00 73.44 114 GLN A C 1
ATOM 896 O O . GLN A 1 114 ? 21.763 3.063 -12.412 1.00 73.44 114 GLN A O 1
ATOM 901 N N . ASP A 1 115 ? 21.687 0.846 -12.037 1.00 73.88 115 ASP A N 1
ATOM 902 C CA . ASP A 1 115 ? 23.085 0.698 -11.655 1.00 73.88 115 ASP A CA 1
ATOM 903 C C . ASP A 1 115 ? 24.018 0.768 -12.870 1.00 73.88 115 ASP A C 1
ATOM 905 O O . ASP A 1 115 ? 25.148 1.242 -12.755 1.00 73.88 115 ASP A O 1
ATOM 909 N N . TRP A 1 116 ? 23.543 0.365 -14.051 1.00 70.69 116 TRP A N 1
ATOM 910 C CA . TRP A 1 116 ? 24.299 0.485 -15.302 1.00 70.69 116 TRP A CA 1
ATOM 911 C C . TRP A 1 116 ? 24.339 1.916 -15.856 1.00 70.69 116 TRP A C 1
ATOM 913 O O . TRP A 1 116 ? 25.192 2.226 -16.690 1.00 70.69 116 TRP A O 1
ATOM 923 N N . GLY A 1 117 ? 23.487 2.809 -15.344 1.00 64.56 117 GLY A N 1
ATOM 924 C CA . GLY A 1 117 ? 23.429 4.211 -15.760 1.00 64.56 117 GLY A CA 1
ATOM 925 C C . GLY A 1 117 ? 22.762 4.418 -17.122 1.00 64.56 117 GLY A C 1
ATOM 926 O O . GLY A 1 117 ? 23.053 5.411 -17.783 1.00 64.56 117 GLY A O 1
ATOM 927 N N . ASP A 1 118 ? 21.899 3.485 -17.539 1.00 60.16 118 ASP A N 1
ATOM 928 C CA . ASP A 1 118 ? 21.259 3.476 -18.866 1.00 60.16 118 ASP A CA 1
ATOM 929 C C . ASP A 1 118 ? 19.762 3.844 -18.831 1.00 60.16 118 ASP A C 1
ATOM 931 O O . ASP A 1 118 ? 19.109 3.877 -19.864 1.00 60.16 118 ASP A O 1
ATOM 935 N N . LEU A 1 119 ? 19.186 4.153 -17.658 1.00 57.91 119 LEU A N 1
ATOM 936 C CA . LEU A 1 119 ? 17.791 4.615 -17.596 1.00 57.91 119 LEU A CA 1
ATOM 937 C C . LEU A 1 119 ? 17.673 6.129 -17.748 1.00 57.91 119 LEU A C 1
ATOM 939 O O . LEU A 1 119 ? 18.120 6.909 -16.902 1.00 57.91 119 LEU A O 1
ATOM 943 N N . GLN A 1 120 ? 16.927 6.532 -18.765 1.00 56.41 120 GLN A N 1
ATOM 944 C CA . GLN A 1 120 ? 16.295 7.832 -18.879 1.00 56.41 120 GLN A CA 1
ATOM 945 C C . GLN A 1 120 ? 15.071 7.916 -17.942 1.00 56.41 120 GLN A C 1
ATOM 947 O O . GLN A 1 120 ? 14.269 6.980 -17.827 1.00 56.41 120 GLN A O 1
ATOM 952 N N . PRO A 1 121 ? 14.866 9.060 -17.269 1.00 55.34 121 PRO A N 1
ATOM 953 C CA . PRO A 1 121 ? 13.741 9.241 -16.366 1.00 55.34 121 PRO A CA 1
ATOM 954 C C . PRO A 1 121 ? 12.423 9.282 -17.162 1.00 55.34 121 PRO A C 1
ATOM 956 O O . PRO A 1 121 ? 12.267 10.093 -18.068 1.00 55.34 121 PRO A O 1
ATOM 959 N N . ILE A 1 122 ? 11.462 8.435 -16.769 1.00 51.28 122 ILE A N 1
ATOM 960 C CA . ILE A 1 122 ? 10.038 8.371 -17.182 1.00 51.28 122 ILE A CA 1
ATOM 961 C C . ILE A 1 122 ? 9.687 7.473 -18.379 1.00 51.28 122 ILE A C 1
ATOM 963 O O . ILE A 1 122 ? 8.683 6.770 -18.271 1.00 51.28 122 ILE A O 1
ATOM 967 N N . ASN A 1 123 ? 10.467 7.419 -19.462 1.00 53.94 123 ASN A N 1
ATOM 968 C CA . ASN A 1 123 ? 10.063 6.644 -20.653 1.00 53.94 123 ASN A CA 1
ATOM 969 C C . ASN A 1 123 ? 10.531 5.178 -20.652 1.00 53.94 123 ASN A C 1
ATOM 971 O O . ASN A 1 123 ? 9.839 4.314 -21.189 1.00 53.94 123 ASN A O 1
ATOM 975 N N . ASP A 1 124 ? 11.647 4.865 -20.000 1.00 61.44 124 ASP A N 1
ATOM 976 C CA . ASP A 1 124 ? 12.215 3.511 -20.022 1.00 61.44 124 ASP A CA 1
ATOM 977 C C . ASP A 1 124 ? 11.460 2.479 -19.172 1.00 61.44 124 ASP A C 1
ATOM 979 O O . ASP A 1 124 ? 11.330 1.336 -19.617 1.00 61.44 124 ASP A O 1
ATOM 983 N N . PRO A 1 125 ? 10.863 2.827 -18.011 1.00 65.62 125 PRO A N 1
ATOM 984 C CA . PRO A 1 125 ? 10.016 1.887 -17.286 1.00 65.62 125 PRO A CA 1
ATOM 985 C C . PRO A 1 125 ? 8.775 1.490 -18.093 1.00 65.62 125 PRO A C 1
ATOM 987 O O . PRO A 1 125 ? 8.338 0.348 -17.980 1.00 65.62 125 PRO A O 1
ATOM 990 N N . CYS A 1 126 ? 8.225 2.392 -18.927 1.00 70.81 126 CYS A N 1
ATOM 991 C CA . CYS A 1 126 ? 7.131 2.063 -19.849 1.00 70.81 126 CYS A CA 1
ATOM 992 C C . CYS A 1 126 ? 7.562 0.975 -20.827 1.00 70.81 126 CY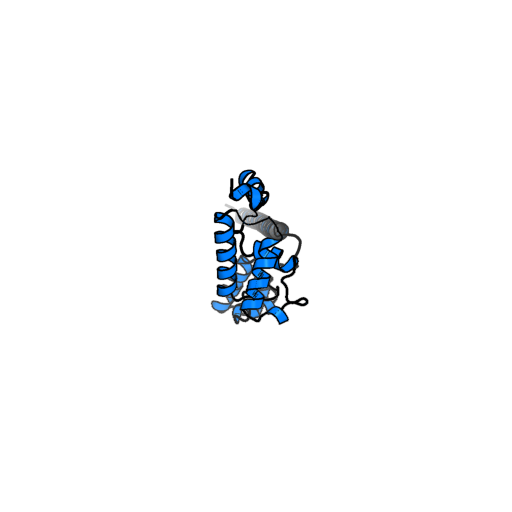S A C 1
ATOM 994 O O . CYS A 1 126 ? 6.864 -0.025 -20.956 1.00 70.81 126 CYS A O 1
ATOM 996 N N . MET A 1 127 ? 8.698 1.177 -21.503 1.00 74.94 127 MET A N 1
ATOM 997 C CA . MET A 1 127 ? 9.180 0.266 -22.543 1.00 74.94 127 MET A CA 1
ATOM 998 C C . MET A 1 127 ? 9.603 -1.081 -21.962 1.00 74.94 127 MET A C 1
ATOM 1000 O O . MET A 1 127 ? 9.288 -2.129 -22.522 1.00 74.94 127 MET A O 1
ATOM 1004 N N . LEU A 1 128 ? 10.270 -1.071 -20.808 1.00 79.00 128 LEU A N 1
ATOM 1005 C CA . LEU A 1 128 ? 10.652 -2.297 -20.118 1.00 79.00 128 LEU A CA 1
ATOM 1006 C C . LEU A 1 128 ? 9.418 -3.073 -19.653 1.00 79.00 128 LEU A C 1
ATOM 1008 O O . LEU A 1 128 ? 9.341 -4.284 -19.850 1.00 79.00 128 LEU A O 1
ATOM 1012 N N . ALA A 1 129 ? 8.438 -2.383 -19.065 1.00 80.00 129 ALA A N 1
ATOM 1013 C CA . ALA A 1 129 ? 7.194 -3.010 -18.648 1.00 80.00 129 ALA A CA 1
ATOM 1014 C C . ALA A 1 129 ? 6.386 -3.508 -19.856 1.00 80.00 129 ALA A C 1
ATOM 1016 O O . ALA A 1 129 ? 5.848 -4.604 -19.796 1.00 80.00 129 ALA A O 1
ATOM 1017 N N . GLU A 1 130 ? 6.344 -2.775 -20.969 1.00 82.44 130 GLU A N 1
ATOM 1018 C CA . GLU A 1 130 ? 5.731 -3.214 -22.231 1.00 82.44 130 GLU A CA 1
ATOM 1019 C C . GLU A 1 130 ? 6.378 -4.504 -22.748 1.00 82.44 130 GLU A C 1
ATOM 1021 O O . GLU A 1 130 ? 5.683 -5.493 -22.986 1.00 82.44 130 GLU A O 1
ATOM 1026 N N . GLN A 1 131 ? 7.709 -4.549 -22.812 1.00 81.06 131 GLN A N 1
ATOM 1027 C CA . GLN A 1 131 ? 8.436 -5.752 -23.206 1.00 81.06 131 GLN A CA 1
ATOM 1028 C C . GLN A 1 131 ? 8.150 -6.925 -22.260 1.00 81.06 131 GLN A C 1
ATOM 1030 O O . GLN A 1 131 ? 7.947 -8.055 -22.705 1.00 81.06 131 GLN A O 1
ATOM 1035 N N . TYR A 1 132 ? 8.083 -6.659 -20.957 1.00 85.25 132 TYR A N 1
ATOM 1036 C CA . TYR A 1 132 ? 7.770 -7.666 -19.948 1.00 85.25 132 TYR A CA 1
ATOM 1037 C C . TYR A 1 132 ? 6.336 -8.205 -20.091 1.00 85.25 132 TYR A C 1
ATOM 1039 O O . TYR A 1 132 ? 6.100 -9.409 -19.990 1.00 85.25 132 TYR A O 1
ATOM 1047 N N . VAL A 1 133 ? 5.371 -7.339 -20.410 1.00 83.88 133 VAL A N 1
ATOM 1048 C CA . VAL A 1 133 ? 3.973 -7.711 -20.689 1.00 83.88 133 VAL A CA 1
ATOM 1049 C C . VAL A 1 133 ? 3.864 -8.586 -21.932 1.00 83.88 133 VAL A C 1
ATOM 1051 O O . VAL A 1 133 ? 3.132 -9.580 -21.910 1.00 83.88 133 VAL A O 1
ATOM 1054 N N . ILE A 1 134 ? 4.592 -8.238 -22.996 1.00 83.62 134 ILE A N 1
ATOM 1055 C CA . ILE A 1 134 ? 4.644 -9.013 -24.241 1.00 83.62 134 ILE A CA 1
ATOM 1056 C C . ILE A 1 134 ? 5.235 -10.400 -23.969 1.00 83.62 134 ILE A C 1
ATOM 1058 O O . ILE A 1 134 ? 4.647 -11.402 -24.373 1.00 83.62 134 ILE A O 1
ATOM 1062 N N . GLN A 1 135 ? 6.343 -10.475 -23.224 1.00 83.38 135 GLN A N 1
ATOM 1063 C CA . GLN A 1 135 ? 6.982 -11.743 -22.848 1.00 83.38 135 GLN A CA 1
ATOM 1064 C C . GLN A 1 135 ? 6.063 -12.653 -22.025 1.00 83.38 135 GLN A C 1
ATOM 1066 O O . GLN A 1 135 ? 6.070 -13.867 -22.215 1.00 83.38 135 GLN A O 1
ATOM 1071 N N . LEU A 1 136 ? 5.253 -12.076 -21.136 1.00 82.69 136 LEU A N 1
ATOM 1072 C CA . LEU A 1 136 ? 4.294 -12.817 -20.314 1.00 82.69 136 LEU A CA 1
ATOM 1073 C C . LEU A 1 136 ? 2.965 -13.112 -21.030 1.00 82.69 136 LEU A C 1
ATOM 1075 O O . LEU A 1 136 ? 2.114 -13.797 -20.464 1.00 82.69 136 LEU A O 1
ATOM 1079 N N . GLY A 1 137 ? 2.749 -12.588 -22.242 1.00 80.44 137 GLY A N 1
ATOM 1080 C CA . GLY A 1 137 ? 1.486 -12.734 -22.970 1.00 80.44 137 GLY A CA 1
ATOM 1081 C C . GLY A 1 137 ? 0.301 -12.023 -22.304 1.00 80.44 137 GLY A C 1
ATOM 1082 O O . GLY A 1 137 ? -0.848 -12.408 -22.517 1.00 80.44 137 GLY A O 1
ATOM 1083 N N . LYS A 1 138 ? 0.556 -10.991 -21.486 1.00 79.25 138 LYS A N 1
ATOM 1084 C CA . LYS A 1 138 ? -0.469 -10.257 -20.716 1.00 79.25 138 LYS A CA 1
ATOM 1085 C C . LYS A 1 138 ? -0.958 -8.971 -21.392 1.00 79.25 138 LYS A C 1
ATOM 1087 O O . LYS A 1 138 ? -1.689 -8.209 -20.764 1.00 79.25 138 LYS A O 1
ATOM 1092 N N . GLY A 1 139 ? -0.595 -8.736 -22.657 1.00 73.25 139 GLY A N 1
ATOM 1093 C CA . GLY A 1 139 ? -0.958 -7.528 -23.420 1.00 73.25 139 GLY A CA 1
ATOM 1094 C C . GLY A 1 139 ? -2.444 -7.187 -23.332 1.00 73.25 139 GLY A C 1
ATOM 1095 O O . GLY A 1 139 ? -2.797 -6.083 -22.928 1.00 73.25 139 GLY A O 1
ATOM 1096 N N . ALA A 1 140 ? -3.305 -8.194 -23.509 1.00 71.56 140 ALA A N 1
ATOM 1097 C CA . ALA A 1 140 ? -4.761 -8.048 -23.483 1.00 71.56 140 ALA A CA 1
ATOM 1098 C C . ALA A 1 140 ? -5.342 -7.494 -22.162 1.00 71.56 140 ALA A C 1
ATOM 1100 O O . ALA A 1 140 ? -6.507 -7.094 -22.121 1.00 71.56 140 ALA A O 1
ATOM 1101 N N . MET A 1 141 ? -4.567 -7.480 -21.071 1.00 74.19 141 MET A N 1
ATOM 1102 C CA . MET A 1 141 ? -4.979 -6.879 -19.797 1.00 74.19 141 MET A CA 1
ATOM 1103 C C . MET A 1 141 ? -4.883 -5.345 -19.815 1.00 74.19 141 MET A C 1
ATOM 1105 O O . MET A 1 141 ? -5.513 -4.676 -18.994 1.00 74.19 141 MET A O 1
ATOM 1109 N N . PHE A 1 142 ? -4.140 -4.778 -20.767 1.00 78.19 142 PHE A N 1
ATOM 1110 C CA . PHE A 1 142 ? -4.041 -3.345 -21.009 1.00 78.19 142 PHE A CA 1
ATOM 1111 C C . PHE A 1 142 ? -4.895 -2.946 -22.215 1.00 78.19 142 PHE A C 1
ATOM 1113 O O . PHE A 1 142 ? -4.925 -3.618 -23.239 1.00 78.19 142 PHE A O 1
ATOM 1120 N N . LYS A 1 143 ? -5.564 -1.789 -22.133 1.00 75.69 143 LYS A N 1
ATOM 1121 C CA . LYS A 1 143 ? -6.433 -1.280 -23.215 1.00 75.69 143 LYS A CA 1
ATOM 1122 C C . LYS A 1 143 ? -5.688 -1.052 -24.541 1.00 75.69 143 LYS A C 1
ATOM 1124 O O . LYS A 1 143 ? -6.310 -1.008 -25.596 1.00 75.69 143 LYS A O 1
ATOM 1129 N N . THR A 1 144 ? -4.382 -0.834 -24.470 1.00 76.38 144 THR A N 1
ATOM 1130 C CA . THR A 1 144 ? -3.505 -0.503 -25.599 1.00 76.38 144 THR A CA 1
ATOM 1131 C C . THR A 1 144 ? -2.320 -1.465 -25.691 1.00 76.38 144 THR A C 1
ATOM 1133 O O . THR A 1 144 ? -1.287 -1.076 -26.222 1.00 76.38 144 THR A O 1
ATOM 1136 N N . ASP A 1 145 ? -2.437 -2.664 -25.103 1.00 73.62 145 ASP A N 1
ATOM 1137 C CA . ASP A 1 145 ? -1.364 -3.664 -24.943 1.00 73.62 145 ASP A CA 1
ATOM 1138 C C . ASP A 1 145 ? -0.101 -3.166 -24.213 1.00 73.62 145 ASP A C 1
ATOM 1140 O O . ASP A 1 145 ? 0.862 -3.909 -24.037 1.00 73.62 145 ASP A O 1
ATOM 1144 N N . ARG A 1 146 ? -0.134 -1.925 -23.715 1.00 77.19 146 ARG A N 1
ATOM 1145 C CA . ARG A 1 146 ? 0.972 -1.249 -23.042 1.00 77.19 146 ARG A CA 1
ATOM 1146 C C . ARG A 1 146 ? 0.543 -0.677 -21.690 1.00 77.19 146 ARG A C 1
ATOM 1148 O O . ARG A 1 146 ? -0.580 -0.166 -21.566 1.00 77.19 146 ARG A O 1
ATOM 1155 N N . PRO A 1 147 ? 1.431 -0.695 -20.685 1.00 81.94 147 PRO A N 1
ATOM 1156 C CA . PRO A 1 147 ? 1.188 -0.026 -19.416 1.00 81.94 147 PRO A CA 1
ATOM 1157 C C . PRO A 1 147 ? 0.929 1.474 -19.593 1.00 81.94 147 PRO A C 1
ATOM 1159 O O . PRO A 1 147 ? 1.629 2.164 -20.334 1.00 81.94 147 PRO A O 1
ATOM 1162 N N . SER A 1 148 ? -0.104 1.992 -18.923 1.00 81.44 148 SER A N 1
ATOM 1163 C CA . SER A 1 148 ? -0.409 3.424 -18.933 1.00 81.44 148 SER A CA 1
ATOM 1164 C C . SER A 1 148 ? 0.511 4.196 -17.988 1.00 81.44 148 SER A C 1
ATOM 1166 O O . SER A 1 148 ? 1.100 3.633 -17.066 1.00 81.44 148 SER A O 1
ATOM 1168 N N . TYR A 1 149 ? 0.575 5.515 -18.175 1.00 80.38 149 TYR A N 1
ATOM 1169 C CA . TYR A 1 149 ? 1.252 6.410 -17.237 1.00 80.38 149 TYR A CA 1
ATOM 1170 C C . TYR A 1 149 ? 0.747 6.227 -15.795 1.00 80.38 149 TYR A C 1
ATOM 1172 O O . TYR A 1 149 ? 1.551 6.103 -14.875 1.00 80.38 149 TYR A O 1
ATOM 1180 N N . ASP A 1 150 ? -0.572 6.123 -15.608 1.00 82.31 150 ASP A N 1
ATOM 1181 C CA . ASP A 1 150 ? -1.186 5.917 -14.290 1.00 82.31 150 ASP A CA 1
ATOM 1182 C C . ASP A 1 150 ? -0.719 4.611 -13.637 1.00 82.31 150 ASP A C 1
ATOM 1184 O O . ASP A 1 150 ? -0.394 4.592 -12.451 1.00 82.31 150 ASP A O 1
ATOM 1188 N N . TRP A 1 151 ? -0.605 3.531 -14.422 1.00 84.25 151 TRP A N 1
ATOM 1189 C CA . TRP A 1 151 ? -0.098 2.256 -13.917 1.00 84.25 151 TRP A CA 1
ATOM 1190 C C . TRP A 1 151 ? 1.341 2.387 -13.402 1.00 84.25 151 TRP A C 1
ATOM 1192 O O . TRP A 1 151 ? 1.671 1.829 -12.358 1.00 84.25 151 TRP A O 1
ATOM 1202 N N . ILE A 1 152 ? 2.185 3.161 -14.089 1.00 81.00 152 ILE A N 1
ATOM 1203 C CA . ILE A 1 152 ? 3.576 3.393 -13.676 1.00 81.00 152 ILE A CA 1
ATOM 1204 C C . ILE A 1 152 ? 3.634 4.217 -12.400 1.00 81.00 152 ILE A C 1
ATOM 1206 O O . ILE A 1 152 ? 4.406 3.891 -11.503 1.00 81.00 152 ILE A O 1
ATOM 1210 N N . GLN A 1 153 ? 2.803 5.252 -12.283 1.00 81.19 153 GLN A N 1
ATOM 1211 C CA . GLN A 1 153 ? 2.703 6.025 -11.046 1.00 81.19 153 GLN A CA 1
ATOM 1212 C C . GLN A 1 153 ? 2.309 5.125 -9.870 1.00 81.19 153 GLN A C 1
ATOM 1214 O O . GLN A 1 153 ? 2.912 5.204 -8.802 1.00 81.19 153 GLN A O 1
ATOM 1219 N N . ASP A 1 154 ? 1.347 4.226 -10.067 1.00 83.38 154 ASP A N 1
ATOM 1220 C CA . ASP A 1 154 ? 0.923 3.292 -9.024 1.00 83.38 154 ASP A CA 1
ATOM 1221 C C . ASP A 1 154 ? 1.958 2.190 -8.753 1.00 83.38 154 ASP A C 1
ATOM 1223 O O . ASP A 1 154 ? 2.112 1.753 -7.614 1.00 83.38 154 ASP A O 1
ATOM 1227 N N . PHE A 1 155 ? 2.721 1.754 -9.755 1.00 8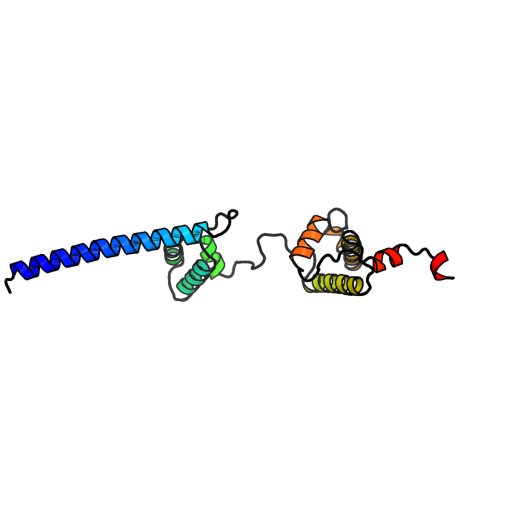4.12 155 PHE A N 1
ATOM 1228 C CA . PHE A 1 155 ? 3.882 0.876 -9.577 1.00 84.12 155 PHE A CA 1
ATOM 1229 C C . PHE A 1 155 ? 4.978 1.551 -8.739 1.00 84.12 155 PHE A C 1
ATOM 1231 O O . PHE A 1 155 ? 5.434 0.975 -7.756 1.00 84.12 155 PHE A O 1
ATOM 1238 N N . LEU A 1 156 ? 5.334 2.802 -9.035 1.00 81.56 156 LEU A N 1
ATOM 1239 C CA . LEU A 1 156 ? 6.328 3.557 -8.263 1.00 81.56 156 LEU A CA 1
ATOM 1240 C C . LEU A 1 156 ? 5.869 3.835 -6.824 1.00 81.56 156 LEU A C 1
ATOM 1242 O O . LEU A 1 156 ? 6.673 3.764 -5.900 1.00 81.56 156 LEU A O 1
ATOM 1246 N N . LYS A 1 157 ? 4.573 4.094 -6.601 1.00 82.94 157 LYS A N 1
ATOM 1247 C CA . LYS A 1 157 ? 4.013 4.218 -5.241 1.00 82.94 157 LYS A CA 1
ATOM 1248 C C . LYS A 1 157 ? 4.138 2.923 -4.439 1.00 82.94 157 LYS A C 1
ATOM 1250 O O . LYS A 1 157 ? 4.341 2.982 -3.230 1.00 82.94 157 LYS A O 1
ATOM 1255 N N . ARG A 1 158 ? 3.982 1.768 -5.095 1.00 83.62 158 ARG A N 1
ATOM 1256 C CA . ARG A 1 158 ? 4.112 0.446 -4.463 1.00 83.62 158 ARG A CA 1
ATOM 1257 C C . ARG A 1 158 ? 5.566 0.073 -4.184 1.00 83.62 158 ARG A C 1
ATOM 1259 O O . ARG A 1 158 ? 5.821 -0.590 -3.185 1.00 83.62 158 ARG A O 1
ATOM 1266 N N . HIS A 1 159 ? 6.502 0.560 -5.000 1.00 82.00 159 HIS A N 1
ATOM 1267 C CA . HIS A 1 159 ? 7.941 0.299 -4.875 1.00 82.00 159 HIS A CA 1
ATOM 1268 C C . HIS A 1 159 ? 8.727 1.592 -4.626 1.00 82.00 159 HIS A C 1
ATOM 1270 O O . HIS A 1 159 ? 9.442 2.058 -5.514 1.00 82.00 159 HIS A O 1
ATOM 1276 N N . PRO A 1 160 ? 8.659 2.174 -3.411 1.00 81.25 160 PRO A N 1
ATOM 1277 C CA . PRO A 1 160 ? 9.367 3.417 -3.086 1.00 81.25 160 PRO A CA 1
ATOM 1278 C C . PRO A 1 160 ? 10.900 3.276 -3.118 1.00 81.25 160 PRO A C 1
ATOM 1280 O O . PRO A 1 160 ? 11.616 4.273 -3.073 1.00 81.25 160 PRO A O 1
ATOM 1283 N N . THR A 1 161 ? 11.414 2.045 -3.200 1.00 78.00 161 THR A N 1
ATOM 1284 C CA . THR A 1 161 ? 12.828 1.738 -3.461 1.00 78.00 161 THR A CA 1
ATOM 1285 C C . THR A 1 161 ? 13.298 2.291 -4.804 1.00 78.00 161 THR A C 1
ATOM 1287 O O . THR A 1 161 ? 14.454 2.698 -4.934 1.00 78.00 161 THR A O 1
ATOM 1290 N N . LEU A 1 162 ? 12.403 2.363 -5.791 1.00 73.50 162 LEU A N 1
ATOM 1291 C CA . LEU A 1 162 ? 12.661 2.969 -7.087 1.00 73.50 162 LEU A CA 1
ATOM 1292 C C . LEU A 1 162 ? 12.623 4.490 -6.947 1.00 73.50 162 LEU A C 1
ATOM 1294 O O . LEU A 1 162 ? 11.603 5.148 -7.143 1.00 73.50 162 LEU A O 1
ATOM 1298 N N . THR A 1 163 ? 13.763 5.075 -6.595 1.00 65.06 163 THR A N 1
ATOM 1299 C CA . THR A 1 163 ? 13.919 6.529 -6.664 1.00 65.06 163 THR A CA 1
ATOM 1300 C C . THR A 1 163 ? 14.150 6.922 -8.116 1.00 65.06 163 THR A C 1
ATOM 1302 O O . THR A 1 163 ? 15.042 6.377 -8.770 1.00 65.06 163 THR A O 1
ATOM 1305 N N . MET A 1 164 ? 13.388 7.897 -8.618 1.00 62.47 164 MET A N 1
ATOM 1306 C CA . MET A 1 164 ? 13.674 8.527 -9.908 1.00 62.47 164 MET A CA 1
ATOM 1307 C C . MET A 1 164 ? 15.012 9.260 -9.797 1.00 62.47 164 MET A C 1
ATOM 1309 O O . MET A 1 164 ? 15.069 10.409 -9.358 1.00 62.47 164 MET A O 1
ATOM 1313 N N . LYS A 1 165 ? 16.109 8.581 -10.140 1.00 61.19 165 LYS A N 1
ATOM 1314 C CA . LYS A 1 165 ? 17.405 9.244 -10.274 1.00 61.19 165 LYS A CA 1
ATOM 1315 C C . LYS A 1 165 ? 17.306 10.191 -11.465 1.00 61.19 165 LYS A C 1
ATOM 1317 O O . LYS A 1 165 ? 16.906 9.798 -12.558 1.00 61.19 165 LYS A O 1
ATOM 1322 N N . THR A 1 166 ? 17.640 11.454 -11.240 1.00 59.72 166 THR A N 1
ATOM 1323 C CA . THR A 1 166 ? 17.917 12.381 -12.330 1.00 59.72 166 THR A CA 1
ATOM 1324 C C . THR A 1 166 ? 19.211 11.946 -13.001 1.00 59.72 166 THR A C 1
ATOM 1326 O O . THR A 1 166 ? 20.188 11.656 -12.312 1.00 59.72 166 THR A O 1
ATOM 1329 N N . SER A 1 167 ? 19.212 11.902 -14.336 1.00 61.94 167 SER A N 1
ATOM 1330 C CA . SER A 1 167 ? 20.393 11.506 -15.105 1.00 61.94 167 SER A CA 1
ATOM 1331 C C . SER A 1 167 ? 21.604 12.335 -14.673 1.00 61.94 167 SER A C 1
ATOM 1333 O O . SER A 1 167 ? 21.540 13.576 -14.680 1.00 61.94 167 SER A O 1
ATOM 1335 N N . THR A 1 168 ? 22.707 11.686 -14.323 1.00 65.75 168 THR A N 1
ATOM 1336 C CA . THR A 1 168 ? 23.947 12.395 -13.998 1.00 65.75 168 THR A CA 1
ATOM 1337 C C . THR A 1 168 ? 24.560 13.008 -15.263 1.00 65.75 168 THR A C 1
ATOM 1339 O O . THR A 1 168 ? 24.230 12.646 -16.394 1.00 65.75 168 THR A O 1
ATOM 1342 N N . ALA A 1 169 ? 25.455 13.991 -15.115 1.00 65.69 169 ALA A N 1
ATOM 1343 C CA . ALA A 1 169 ? 26.110 14.605 -16.275 1.00 65.69 169 ALA A CA 1
ATOM 1344 C C . ALA A 1 169 ? 26.892 13.577 -17.117 1.00 65.69 169 ALA A C 1
ATOM 1346 O O . ALA A 1 169 ? 26.892 13.676 -18.339 1.00 65.69 169 ALA A O 1
ATOM 1347 N N . LEU A 1 170 ? 27.486 12.569 -16.468 1.00 68.31 170 LEU A N 1
ATOM 1348 C CA . LEU A 1 170 ? 28.225 11.488 -17.119 1.00 68.31 170 LEU A CA 1
ATOM 1349 C C . LEU A 1 170 ? 27.315 10.603 -17.986 1.00 68.31 170 LEU A C 1
ATOM 1351 O O . LEU A 1 170 ? 27.680 10.262 -19.107 1.00 68.31 170 LEU A O 1
ATOM 1355 N N . GLU A 1 171 ? 26.127 10.264 -17.485 1.00 66.94 171 GLU A N 1
ATOM 1356 C CA . GLU A 1 171 ? 25.132 9.454 -18.204 1.00 66.94 171 GLU A CA 1
ATOM 1357 C C . GLU A 1 171 ? 24.629 10.177 -19.455 1.00 66.94 171 GLU A C 1
ATOM 1359 O O . GLU A 1 171 ? 24.550 9.581 -20.524 1.00 66.94 171 GLU A O 1
ATOM 1364 N N . ARG A 1 172 ? 24.394 11.494 -19.363 1.00 66.75 172 ARG A N 1
ATOM 1365 C CA . ARG A 1 172 ? 24.030 12.313 -20.532 1.00 66.75 172 ARG A CA 1
ATOM 1366 C C . ARG A 1 172 ? 25.128 12.337 -21.588 1.00 66.75 172 ARG A C 1
ATOM 1368 O O . ARG A 1 172 ? 24.821 12.248 -22.770 1.00 66.75 172 ARG A O 1
ATOM 1375 N N . CYS A 1 173 ? 26.388 12.446 -21.169 1.00 68.75 173 CYS A N 1
ATOM 1376 C CA . CYS A 1 173 ? 27.515 12.399 -22.097 1.00 68.75 173 CYS A CA 1
ATOM 1377 C C . CYS A 1 173 ? 27.616 11.036 -22.788 1.00 68.75 173 CYS A C 1
ATOM 1379 O O . CYS A 1 173 ? 27.834 11.004 -23.990 1.00 68.75 173 CYS A O 1
ATOM 1381 N N . ARG A 1 174 ? 27.414 9.927 -22.060 1.00 70.31 174 ARG A N 1
ATOM 1382 C CA . ARG A 1 174 ? 27.417 8.572 -22.638 1.00 70.31 174 ARG A CA 1
ATOM 1383 C C . ARG A 1 174 ? 26.281 8.362 -23.636 1.00 70.31 174 ARG A C 1
ATOM 1385 O O . ARG A 1 174 ? 26.533 7.876 -24.728 1.00 70.31 174 ARG A O 1
ATOM 1392 N N . ALA A 1 175 ? 25.062 8.770 -23.286 1.00 66.94 175 ALA A N 1
ATOM 1393 C CA . ALA A 1 175 ? 23.899 8.651 -24.166 1.00 66.94 175 ALA A CA 1
ATOM 1394 C C . ALA A 1 175 ? 24.005 9.522 -25.433 1.00 66.94 175 ALA A C 1
ATOM 1396 O O . ALA A 1 175 ? 23.367 9.227 -26.438 1.00 66.94 175 ALA A O 1
ATOM 1397 N N . ALA A 1 176 ? 24.794 10.599 -25.389 1.00 72.75 176 ALA A N 1
ATOM 1398 C CA . ALA A 1 176 ? 25.026 11.481 -26.530 1.00 72.75 176 ALA A CA 1
ATOM 1399 C C . ALA A 1 176 ? 26.114 10.979 -27.498 1.00 72.75 176 ALA A C 1
ATOM 1401 O O . ALA A 1 176 ? 26.279 11.587 -28.555 1.00 72.75 176 ALA A O 1
ATOM 1402 N N . LEU A 1 177 ? 26.855 9.914 -27.158 1.00 74.25 177 LEU A N 1
ATOM 1403 C CA . LEU A 1 177 ? 27.898 9.371 -28.030 1.00 74.25 177 LEU A CA 1
ATOM 1404 C C . LEU A 1 177 ? 27.276 8.696 -29.254 1.00 74.25 177 LEU A C 1
ATOM 1406 O O . LEU A 1 177 ? 26.449 7.791 -29.138 1.00 74.25 177 LEU A O 1
ATOM 1410 N N . THR A 1 178 ? 27.708 9.115 -30.439 1.00 72.69 178 THR A N 1
ATOM 1411 C CA . THR A 1 178 ? 27.399 8.427 -31.697 1.00 72.69 178 THR A CA 1
ATOM 1412 C C . THR A 1 178 ? 28.429 7.331 -31.966 1.00 72.69 178 THR A C 1
ATOM 1414 O O . THR A 1 178 ? 29.557 7.423 -31.495 1.00 72.69 178 THR A O 1
ATOM 1417 N N . VAL A 1 179 ? 28.072 6.308 -32.753 1.00 74.56 179 VAL A N 1
ATOM 1418 C CA . VAL A 1 179 ? 28.966 5.171 -33.082 1.00 74.56 179 VAL A CA 1
ATOM 1419 C C . VAL A 1 179 ? 30.331 5.643 -33.601 1.00 74.56 179 VAL A C 1
ATOM 1421 O O . VAL A 1 179 ? 31.358 5.107 -33.208 1.00 74.56 179 VAL A O 1
ATOM 1424 N N . GLU A 1 180 ? 30.349 6.726 -34.379 1.00 73.81 180 GLU A N 1
ATOM 1425 C CA . GLU A 1 180 ? 31.569 7.351 -34.911 1.00 73.81 180 GLU A CA 1
ATOM 1426 C C . GLU A 1 180 ? 32.557 7.829 -33.828 1.00 73.81 180 GLU A C 1
ATOM 1428 O O . GLU A 1 180 ? 33.749 7.899 -34.089 1.00 73.81 180 GLU A O 1
ATOM 1433 N N . GLN A 1 181 ? 32.086 8.139 -32.615 1.00 69.44 181 GLN A N 1
ATOM 1434 C CA . GLN A 1 181 ? 32.910 8.635 -31.502 1.00 69.44 181 GLN A CA 1
ATOM 1435 C C . GLN A 1 181 ? 33.444 7.522 -30.591 1.00 69.44 181 GLN A C 1
ATOM 1437 O O . GLN A 1 181 ? 34.202 7.803 -29.667 1.00 69.44 181 GLN A O 1
ATOM 1442 N N . ILE A 1 182 ? 32.998 6.279 -30.791 1.00 71.25 182 ILE A N 1
ATOM 1443 C CA . ILE A 1 182 ? 33.426 5.113 -30.002 1.00 71.25 182 ILE A CA 1
ATOM 1444 C C . ILE A 1 182 ? 34.640 4.432 -30.656 1.00 71.25 182 ILE A C 1
ATOM 1446 O O . ILE A 1 182 ? 35.421 3.787 -29.960 1.00 71.25 182 ILE A O 1
ATOM 1450 N N . ASP A 1 183 ? 34.799 4.605 -31.971 1.00 68.94 183 ASP A N 1
ATOM 1451 C CA . ASP A 1 183 ? 35.804 3.924 -32.793 1.00 68.94 183 ASP A CA 1
ATOM 1452 C C . ASP A 1 183 ? 37.095 4.751 -33.041 1.00 68.94 183 ASP A C 1
ATOM 1454 O O . ASP A 1 183 ? 37.988 4.275 -33.747 1.00 68.94 183 ASP A O 1
ATOM 1458 N N . GLU A 1 184 ? 37.219 5.956 -32.461 1.00 50.56 184 GLU A N 1
ATOM 1459 C CA . GLU A 1 184 ? 38.465 6.761 -32.399 1.00 50.56 184 GLU A CA 1
ATOM 1460 C C . GLU A 1 184 ? 39.260 6.508 -31.106 1.00 50.56 184 GLU A C 1
ATOM 1462 O O . GLU A 1 184 ? 40.506 6.379 -31.201 1.00 50.56 184 GLU A O 1
#

Sequence (184 aa):
MSKAYARTNKIRQAAREGQKRQADEFLQRTAKKQKLANFNVGDNVQYTAEDLENAVKAVKNGLLIREASRSDNIPYSTLNDHVNENVTSFGSGRISIFSEIEEMNLMNAVLVLQDWGDLQPINDPCMLAEQYVIQLGKGAMFKTDRPSYDWIQDFLKRHPTLTMKTSTALERCRAALTVEQIDE

pLDDT: mean 75.62, std 11.06, range [44.47, 93.0]

Organism: NCBI:txid1234261

Secondary structure (DSSP, 8-state):
--HHHHHHHHHHHHHHHHHHHHHHHHHHHHHHHHHHHTS-TT----S-HHHHHHHHHHHHTT--HHHHHHHHT--HHHHHHHHTT---SS-SSPPPSS-HHHHHHHHHHHHHHHHHT-PPTTTHHHHHHHHHHHHTT-GGGSTTSS--HHHHHHHHHH-TT---PPPPHHHHHHHT--GGGT--

Radius of gyration: 30.54 Å; chains: 1; bounding box: 65×32×101 Å

Foldseek 3Di:
DDPVVVVVVVVVVVVVVVVVVVVVVVVVVVVLVVVQVPPDDDDPFSADPVLLVVLLVVVVVPDDLVVSCVVSVNDSVVSVCVNVVVDPPDPPDDDDLDDPVLLVVLVVVLVVCVVVLNDDFPPVSFVSVLVSLVVVVNLVVDPRSTDDSVSVVVSCVVPVVDDRDHRDPVSVVVVPDDPVNVVD